Protein 9FEI (pdb70)

Structure (mmCIF, N/CA/C/O backbone):
data_9FEI
#
_entry.id   9FEI
#
_cell.length_a   27.843
_cell.length_b   50.031
_cell.length_c   72.277
_cell.angle_alpha   90.00
_cell.angle_beta   98.91
_cell.angle_gamma   90.00
#
_symmetry.space_group_name_H-M   'P 1 21 1'
#
loop_
_entity.id
_entity.type
_entity.pdbx_description
1 polymer 'Defoliating protein: protein D'
2 non-polymer '4-(2-HYDROXYETHYL)-1-PIPERAZINE ETHANESULFONIC ACID'
3 non-polymer 'MERCURY (II) ION'
4 water water
#
loop_
_atom_site.group_PDB
_atom_site.id
_atom_site.type_symbol
_atom_site.label_atom_id
_atom_site.label_alt_id
_atom_site.label_comp_id
_atom_site.label_asym_id
_atom_site.label_entity_id
_atom_site.label_seq_id
_atom_site.pdbx_PDB_ins_code
_atom_site.Cartn_x
_atom_site.Cartn_y
_atom_site.Cartn_z
_atom_site.occupancy
_atom_site.B_iso_or_equiv
_atom_site.auth_seq_id
_atom_site.auth_comp_id
_atom_site.auth_asym_id
_atom_site.auth_atom_id
_atom_site.pdbx_PDB_model_num
ATOM 1 N N . ALA A 1 39 ? 11.913 0.923 43.205 1.00 49.27 19 ALA A N 1
ATOM 2 C CA . ALA A 1 39 ? 12.216 0.216 41.935 1.00 52.07 19 ALA A CA 1
ATOM 3 C C . ALA A 1 39 ? 11.933 -1.275 42.099 1.00 46.45 19 ALA A C 1
ATOM 4 O O . ALA A 1 39 ? 12.559 -1.929 42.932 1.00 41.68 19 ALA A O 1
ATOM 6 N N . PRO A 1 40 ? 11.022 -1.895 41.313 1.00 39.91 20 PRO A N 1
ATOM 7 C CA . PRO A 1 40 ? 10.793 -3.330 41.473 1.00 35.27 20 PRO A CA 1
ATOM 8 C C . PRO A 1 40 ? 11.987 -4.119 40.935 1.00 33.05 20 PRO A C 1
ATOM 9 O O . PRO A 1 40 ? 12.730 -3.636 40.091 1.00 35.01 20 PRO A O 1
ATOM 13 N N . ASP A 1 41 ? 12.188 -5.336 41.465 1.00 35.18 21 ASP A N 1
ATOM 14 C CA . ASP A 1 41 ? 13.211 -6.249 40.988 1.00 35.61 21 ASP A CA 1
ATOM 15 C C . ASP A 1 41 ? 12.530 -7.093 39.919 1.00 32.36 21 ASP A C 1
ATOM 16 O O . ASP A 1 41 ? 11.600 -7.844 40.228 1.00 33.39 21 ASP A O 1
ATOM 21 N N . LEU A 1 42 ? 12.944 -6.880 38.665 1.00 29.55 22 LEU A N 1
ATOM 22 C CA . LEU A 1 42 ? 12.376 -7.568 37.522 1.00 28.42 22 LEU A CA 1
ATOM 23 C C . LEU A 1 42 ? 13.381 -8.548 36.923 1.00 25.35 22 LEU A C 1
ATOM 24 O O . LEU A 1 42 ? 13.220 -8.985 35.782 1.00 27.68 22 LEU A O 1
ATOM 29 N N . THR A 1 43 ? 14.392 -8.977 37.705 1.00 29.31 23 THR A N 1
ATOM 30 C CA . THR A 1 43 ? 15.467 -9.793 37.157 1.00 30.69 23 THR A CA 1
ATOM 31 C C . THR A 1 43 ? 15.301 -11.288 37.412 1.00 31.56 23 THR A C 1
ATOM 32 O O . THR A 1 43 ? 16.167 -12.071 37.013 1.00 37.33 23 THR A O 1
ATOM 36 N N . GLN A 1 44 ? 14.285 -11.703 38.157 1.00 27.32 24 GLN A N 1
ATOM 37 C CA . GLN A 1 44 ? 14.209 -13.149 38.435 1.00 27.56 24 GLN A CA 1
ATOM 38 C C . GLN A 1 44 ? 12.809 -13.695 38.066 1.00 24.84 24 GLN A C 1
ATOM 39 O O . GLN A 1 44 ? 12.265 -14.479 38.815 1.00 26.00 24 GLN A O 1
ATOM 45 N N . LEU A 1 45 ? 12.212 -13.288 36.941 1.00 23.12 25 LEU A N 1
ATOM 46 C CA . LEU A 1 45 ? 10.817 -13.582 36.619 1.00 20.60 25 LEU A CA 1
ATOM 47 C C . LEU A 1 45 ? 10.656 -14.867 35.836 1.00 22.26 25 LEU A C 1
ATOM 48 O O . LEU A 1 45 ? 11.562 -15.344 35.142 1.00 24.80 25 LEU A O 1
ATOM 53 N N . VAL A 1 46 ? 9.452 -15.428 35.954 1.00 18.61 26 VAL A N 1
ATOM 54 C CA . VAL A 1 46 ? 9.074 -16.591 35.160 1.00 18.24 26 VAL A CA 1
ATOM 55 C C . VAL A 1 46 ? 7.855 -16.303 34.283 1.00 18.13 26 VAL A C 1
ATOM 56 O O . VAL A 1 46 ? 7.025 -15.463 34.627 1.00 17.55 26 VAL A O 1
ATOM 60 N N . ILE A 1 47 ? 7.682 -17.067 33.209 1.00 18.38 27 ILE A N 1
ATOM 61 C CA . ILE A 1 47 ? 6.497 -16.955 32.378 1.00 17.64 27 ILE A CA 1
ATOM 62 C C . ILE A 1 47 ? 5.250 -17.158 33.212 1.00 18.28 27 ILE A C 1
ATOM 63 O O . ILE A 1 47 ? 5.159 -18.124 33.976 1.00 19.95 27 ILE A O 1
ATOM 68 N N . GLY A 1 48 ? 4.252 -16.288 33.062 1.00 17.22 28 GLY A N 1
ATOM 69 C CA . GLY A 1 48 ? 2.956 -16.461 33.699 1.00 18.08 28 GLY A CA 1
ATOM 70 C C . GLY A 1 48 ? 2.824 -15.745 35.028 1.00 16.47 28 GLY A C 1
ATOM 71 O O . GLY A 1 48 ? 1.725 -15.668 35.542 1.00 18.82 28 GLY A O 1
ATOM 72 N N . GLN A 1 49 ? 3.933 -15.248 35.584 1.00 16.57 29 GLN A N 1
ATOM 73 C CA . GLN A 1 49 ? 3.940 -14.590 36.894 1.00 17.74 29 GLN A CA 1
ATOM 74 C C . GLN A 1 49 ? 3.224 -13.247 36.778 1.00 17.29 29 GLN A C 1
ATOM 75 O O . GLN A 1 49 ? 3.268 -12.588 35.712 1.00 17.93 29 GLN A O 1
ATOM 81 N N . THR A 1 50 ? 2.584 -12.831 37.846 1.00 18.65 30 THR A N 1
ATOM 82 C CA . THR A 1 50 ? 2.117 -11.470 38.021 1.00 18.07 30 THR A CA 1
ATOM 83 C C . THR A 1 50 ? 3.173 -10.682 38.772 1.00 19.13 30 THR A C 1
ATOM 84 O O . THR A 1 50 ? 3.815 -11.201 39.709 1.00 21.64 30 THR A O 1
ATOM 88 N N . ILE A 1 51 ? 3.436 -9.466 38.314 1.00 19.39 31 ILE A N 1
ATOM 89 C CA . ILE A 1 51 ? 4.384 -8.589 38.965 1.00 20.40 31 ILE A CA 1
ATOM 90 C C . ILE A 1 51 ? 3.782 -7.187 38.871 1.00 19.95 31 ILE A C 1
ATOM 91 O O . ILE A 1 51 ? 3.490 -6.673 37.809 1.00 18.81 31 ILE A O 1
ATOM 96 N N . GLY A 1 52 ? 3.524 -6.572 40.041 1.00 22.06 32 GLY A N 1
ATOM 97 C CA . GLY A 1 52 ? 2.733 -5.352 40.088 1.00 22.52 32 GLY A CA 1
ATOM 98 C C . GLY A 1 52 ? 1.465 -5.465 39.243 1.00 19.88 32 GLY A C 1
ATOM 99 O O . GLY A 1 52 ? 0.704 -6.420 39.405 1.00 21.81 32 GLY A O 1
ATOM 100 N N . PRO A 1 53 ? 1.231 -4.505 38.330 1.00 17.53 33 PRO A N 1
ATOM 101 C CA . PRO A 1 53 ? 0.052 -4.485 37.478 1.00 18.93 33 PRO A CA 1
ATOM 102 C C . PRO A 1 53 ? 0.150 -5.307 36.203 1.00 17.55 33 PRO A C 1
ATOM 103 O O . PRO A 1 53 ? -0.673 -5.207 35.338 1.00 18.72 33 PRO A O 1
ATOM 107 N N . LEU A 1 54 ? 1.196 -6.114 36.078 1.00 15.57 34 LEU A N 1
ATOM 108 C CA . LEU A 1 54 ? 1.587 -6.786 34.852 1.00 15.53 34 LEU A CA 1
ATOM 109 C C . LEU A 1 54 ? 1.590 -8.306 35.006 1.00 16.56 34 LEU A C 1
ATOM 110 O O . LEU A 1 54 ? 1.697 -8.821 36.120 1.00 17.73 34 LEU A O 1
ATOM 115 N N . ILE A 1 55 ? 1.521 -8.978 33.875 1.00 15.19 35 ILE A N 1
ATOM 116 C CA A ILE A 1 55 ? 1.890 -10.384 33.790 0.50 15.11 35 ILE A CA 1
ATOM 117 C CA B ILE A 1 55 ? 1.771 -10.400 33.660 0.50 17.75 35 ILE A CA 1
ATOM 118 C C . ILE A 1 55 ? 3.006 -10.538 32.782 1.00 15.80 35 ILE A C 1
ATOM 119 O O . ILE A 1 55 ? 3.185 -9.746 31.858 1.00 16.88 35 ILE A O 1
ATOM 128 N N . VAL A 1 56 ? 3.836 -11.562 33.028 1.00 15.72 36 VAL A N 1
ATOM 129 C CA . VAL A 1 56 ? 4.965 -11.906 32.219 1.00 16.67 36 VAL A CA 1
ATOM 130 C C . VAL A 1 56 ? 4.531 -12.900 31.154 1.00 18.35 36 VAL A C 1
ATOM 131 O O . VAL A 1 56 ? 4.131 -14.029 31.464 1.00 17.74 36 VAL A O 1
ATOM 135 N N . ASP A 1 57 ? 4.562 -12.468 29.901 1.00 17.20 37 ASP A N 1
ATOM 136 C CA . ASP A 1 57 ? 4.143 -13.309 28.801 1.00 18.62 37 ASP A CA 1
ATOM 137 C C . ASP A 1 57 ? 5.316 -14.123 28.264 1.00 17.98 37 ASP A C 1
ATOM 138 O O . ASP A 1 57 ? 5.155 -15.251 27.797 1.00 22.56 37 ASP A O 1
ATOM 143 N N . ALA A 1 58 ? 6.515 -13.563 28.245 1.00 18.36 38 ALA A N 1
ATOM 144 C CA . ALA A 1 58 ? 7.708 -14.247 27.745 1.00 18.85 38 ALA A CA 1
ATOM 145 C C . ALA A 1 58 ? 8.964 -13.644 28.323 1.00 18.76 38 ALA A C 1
ATOM 146 O O . ALA A 1 58 ? 9.001 -12.470 28.732 1.00 18.59 38 ALA A O 1
ATOM 148 N N . ILE A 1 59 ? 10.022 -14.478 28.413 1.00 19.35 39 ILE A N 1
ATOM 149 C CA . ILE A 1 59 ? 11.247 -14.061 29.027 1.00 20.57 39 ILE A CA 1
ATOM 150 C C . ILE A 1 59 ? 12.493 -14.229 28.149 1.00 20.72 39 ILE A C 1
ATOM 151 O O . ILE A 1 59 ? 13.530 -13.820 28.677 1.00 25.39 39 ILE A O 1
ATOM 156 N N . ASP A 1 60 ? 12.374 -14.807 26.969 1.00 22.87 40 ASP A N 1
ATOM 157 C CA . ASP A 1 60 ? 13.514 -14.987 26.071 1.00 29.74 40 ASP A CA 1
ATOM 158 C C . ASP A 1 60 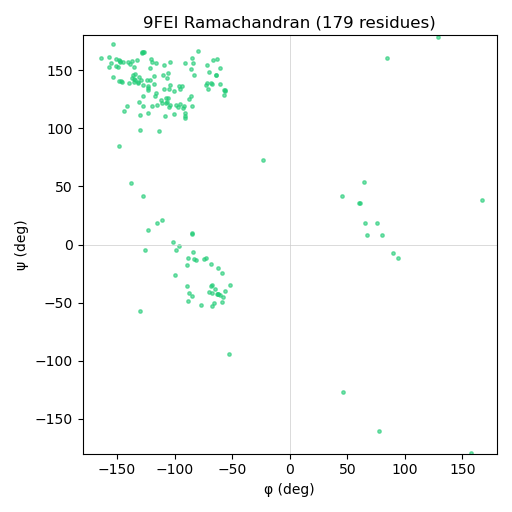? 13.332 -14.127 24.823 1.00 26.44 40 ASP A C 1
ATOM 159 O O . ASP A 1 60 ? 12.619 -14.488 23.900 1.00 27.17 40 ASP A O 1
ATOM 164 N N . GLU A 1 61 ? 13.972 -12.960 24.846 1.00 26.34 41 GLU A N 1
ATOM 165 C CA . GLU A 1 61 ? 13.858 -12.018 23.739 1.00 26.42 41 GLU A CA 1
ATOM 166 C C . GLU A 1 61 ? 14.540 -12.587 22.494 1.00 31.75 41 GLU A C 1
ATOM 167 O O . GLU A 1 61 ? 15.615 -13.164 22.638 1.00 32.42 41 GLU A O 1
ATOM 173 N N . PRO A 1 62 ? 13.961 -12.454 21.282 1.00 30.68 42 PRO A N 1
ATOM 174 C CA . PRO A 1 62 ? 14.591 -13.016 20.077 1.00 38.42 42 PRO A CA 1
ATOM 175 C C . PRO A 1 62 ? 16.057 -12.613 19.856 1.00 37.71 42 PRO A C 1
ATOM 176 O O . PRO A 1 62 ? 16.461 -11.560 20.336 1.00 41.40 42 PRO A O 1
ATOM 180 N N . ALA A 1 71 ? 25.673 1.263 9.983 1.00 46.14 51 ALA A N 1
ATOM 181 C CA . ALA A 1 71 ? 26.500 2.475 9.760 1.00 44.47 51 ALA A CA 1
ATOM 182 C C . ALA A 1 71 ? 27.004 2.613 8.318 1.00 39.45 51 ALA A C 1
ATOM 183 O O . ALA A 1 71 ? 28.088 3.134 8.099 1.00 36.27 51 ALA A O 1
ATOM 185 N N . SER A 1 72 ? 26.188 2.261 7.320 1.00 46.27 52 SER A N 1
ATOM 186 C CA . SER A 1 72 ? 26.592 2.415 5.924 1.00 40.61 52 SER A CA 1
ATOM 187 C C . SER A 1 72 ? 26.623 3.894 5.513 1.00 41.36 52 SER A C 1
ATOM 188 O O . SER A 1 72 ? 25.703 4.654 5.817 1.00 39.79 52 SER A O 1
ATOM 191 N N . ASP A 1 73 ? 27.645 4.279 4.745 1.00 35.43 53 ASP A N 1
ATOM 192 C CA . ASP A 1 73 ? 27.764 5.627 4.180 1.00 35.30 53 ASP A CA 1
ATOM 193 C C . ASP A 1 73 ? 26.569 6.013 3.283 1.00 41.00 53 ASP A C 1
ATOM 194 O O . ASP A 1 73 ? 26.321 7.199 3.071 1.00 38.45 53 ASP A O 1
ATOM 199 N N . GLU A 1 74 ? 25.872 5.019 2.722 1.00 40.62 54 GLU A N 1
ATOM 200 C CA . GLU A 1 74 ? 24.826 5.240 1.727 1.00 45.83 54 GLU A CA 1
ATOM 201 C C . GLU A 1 74 ? 23.652 6.013 2.335 1.00 42.61 54 GLU A C 1
ATOM 202 O O . GLU A 1 74 ? 23.049 6.857 1.666 1.00 44.66 54 GLU A O 1
ATOM 208 N N . LEU A 1 75 ? 23.334 5.702 3.591 1.00 39.71 55 LEU A N 1
ATOM 209 C CA . LEU A 1 75 ? 22.197 6.285 4.300 1.00 43.66 55 LEU A CA 1
ATOM 210 C C . LEU A 1 75 ? 22.429 7.775 4.590 1.00 43.81 55 LEU A C 1
ATOM 211 O O . LEU A 1 75 ? 21.486 8.502 4.894 1.00 45.26 55 LEU A O 1
ATOM 216 N N . SER A 1 76 ? 23.683 8.238 4.494 1.00 37.27 56 SER A N 1
ATOM 217 C CA . SER A 1 76 ? 24.014 9.624 4.794 1.00 44.06 56 SER A CA 1
ATOM 218 C C . SER A 1 76 ? 24.503 10.352 3.549 1.00 42.64 56 SER A C 1
ATOM 219 O O . SER A 1 76 ? 25.153 11.384 3.647 1.00 49.39 56 SER A O 1
ATOM 222 N N . ASP A 1 77 ? 24.213 9.803 2.372 1.00 40.02 57 ASP A N 1
ATOM 223 C CA . ASP A 1 77 ? 24.640 10.413 1.121 1.00 37.90 57 ASP A CA 1
ATOM 224 C C . ASP A 1 77 ? 23.388 10.982 0.445 1.00 40.08 57 ASP A C 1
ATOM 225 O O . ASP A 1 77 ? 22.527 10.208 0.037 1.00 35.65 57 ASP A O 1
ATOM 230 N N . GLU A 1 78 ? 23.265 12.320 0.366 1.00 40.07 58 GLU A N 1
ATOM 231 C CA . GLU A 1 78 ? 22.054 12.933 -0.181 1.00 39.32 58 GLU A CA 1
ATOM 232 C C . GLU A 1 78 ? 21.856 12.535 -1.647 1.00 36.50 58 GLU A C 1
ATOM 233 O O . GLU A 1 78 ? 20.726 12.606 -2.125 1.00 31.87 58 GLU A O 1
ATOM 239 N N . LYS A 1 79 ? 22.922 12.092 -2.344 1.00 34.61 59 LYS A N 1
ATOM 240 C CA . LYS A 1 79 ? 22.818 11.614 -3.719 1.00 36.90 59 LYS A CA 1
ATOM 241 C C . LYS A 1 79 ? 22.081 10.273 -3.760 1.00 35.39 59 LYS A C 1
ATOM 242 O O . LYS A 1 79 ? 21.263 10.002 -4.643 1.00 33.06 59 LYS A O 1
ATOM 248 N N . VAL A 1 80 ? 22.386 9.399 -2.797 1.00 34.22 60 VAL A N 1
ATOM 249 C CA . VAL A 1 80 ? 21.687 8.138 -2.716 1.00 32.18 60 VAL A CA 1
ATOM 250 C C . VAL A 1 80 ? 20.227 8.374 -2.328 1.00 28.75 60 VAL A C 1
ATOM 251 O O . VAL A 1 80 ? 19.320 7.751 -2.906 1.00 29.98 60 VAL A O 1
ATOM 255 N N . ILE A 1 81 ? 19.989 9.288 -1.380 1.00 27.27 61 ILE A N 1
ATOM 256 C CA . ILE A 1 81 ? 18.645 9.585 -0.923 1.00 25.43 61 ILE A CA 1
ATOM 257 C C . ILE A 1 81 ? 17.850 10.157 -2.105 1.00 27.16 61 ILE A C 1
ATOM 258 O O . ILE A 1 81 ? 16.730 9.788 -2.347 1.00 26.22 61 ILE A O 1
ATOM 263 N N . LEU A 1 82 ? 18.477 11.033 -2.879 1.00 25.58 62 LEU A N 1
ATOM 264 C CA . LEU A 1 82 ? 17.852 11.573 -4.079 1.00 27.30 62 LEU A CA 1
ATOM 265 C C . LEU A 1 82 ? 17.452 10.478 -5.058 1.00 25.72 62 LEU A C 1
ATOM 266 O O . LEU A 1 82 ? 16.360 10.542 -5.635 1.00 27.29 62 LEU A O 1
ATOM 271 N N . ASN A 1 83 ? 18.347 9.520 -5.278 1.00 25.08 63 ASN A N 1
ATOM 272 C CA . ASN A 1 83 ? 18.182 8.586 -6.376 1.00 27.71 63 ASN A CA 1
ATOM 273 C C . ASN A 1 83 ? 17.360 7.349 -6.002 1.00 27.21 63 ASN A C 1
ATOM 274 O O . ASN A 1 83 ? 17.017 6.561 -6.884 1.00 28.43 63 ASN A O 1
ATOM 279 N N . GLN A 1 84 ? 17.075 7.108 -4.713 1.00 23.11 64 GLN A N 1
ATOM 280 C CA . GLN A 1 84 ? 16.411 5.883 -4.300 1.00 24.56 64 GLN A CA 1
ATOM 281 C C . GLN A 1 84 ? 15.097 6.183 -3.584 1.00 23.24 64 GLN A C 1
ATOM 282 O O . GLN A 1 84 ? 14.951 7.228 -2.939 1.00 23.75 64 GLN A O 1
ATOM 288 N N . PRO A 1 85 ? 14.119 5.259 -3.659 1.00 22.03 65 PRO A N 1
ATOM 289 C CA . PRO A 1 85 ? 12.911 5.370 -2.825 1.00 22.79 65 PRO A CA 1
ATOM 290 C C . PRO A 1 85 ? 13.305 5.422 -1.350 1.00 21.25 65 PRO A C 1
ATOM 291 O O . PRO A 1 85 ? 14.117 4.607 -0.888 1.00 21.84 65 PRO A O 1
ATOM 295 N N . SER A 1 86 ? 12.783 6.421 -0.664 1.00 20.57 66 SER A N 1
ATOM 296 C CA . SER A 1 86 ? 13.078 6.613 0.740 1.00 21.86 66 SER A CA 1
ATOM 297 C C . SER A 1 86 ? 11.882 7.212 1.445 1.00 22.28 66 SER A C 1
ATOM 298 O O . SER A 1 86 ? 10.998 7.811 0.838 1.00 22.73 66 SER A O 1
ATOM 301 N N . THR A 1 87 ? 11.878 6.993 2.757 1.00 21.39 67 THR A N 1
ATOM 302 C CA . THR A 1 87 ? 10.850 7.554 3.628 1.00 22.51 67 THR A CA 1
ATOM 303 C C . THR A 1 87 ? 11.479 7.876 4.982 1.00 22.65 67 THR A C 1
ATOM 304 O O . THR A 1 87 ? 12.304 7.122 5.498 1.00 24.47 67 THR A O 1
ATOM 308 N N . ARG A 1 88 ? 11.061 9.011 5.556 1.00 23.31 68 ARG A N 1
ATOM 309 C CA . ARG A 1 88 ? 11.463 9.453 6.876 1.00 24.85 68 ARG A CA 1
ATOM 310 C C . ARG A 1 88 ? 10.223 9.345 7.761 1.00 21.56 68 ARG A C 1
ATOM 311 O O . ARG A 1 88 ? 9.170 9.803 7.370 1.00 22.80 68 ARG A O 1
ATOM 319 N N . ARG A 1 89 ? 10.303 8.574 8.848 1.00 20.18 69 ARG A N 1
ATOM 320 C CA . ARG A 1 89 ? 9.133 8.291 9.659 1.00 20.35 69 ARG A CA 1
ATOM 321 C C . ARG A 1 89 ? 9.469 8.493 11.132 1.00 19.06 69 ARG A C 1
ATOM 322 O O . ARG A 1 89 ? 10.604 8.485 11.527 1.00 19.16 69 ARG A O 1
ATOM 330 N N . ILE A 1 90 ? 8.444 8.701 11.948 1.00 17.92 70 ILE A N 1
ATOM 331 C CA . ILE A 1 90 ? 8.577 8.660 13.401 1.00 17.66 70 ILE A CA 1
ATOM 332 C C . ILE A 1 90 ? 7.824 7.447 13.905 1.00 17.07 70 ILE A C 1
ATOM 333 O O . ILE A 1 90 ? 6.613 7.321 13.705 1.00 17.78 70 ILE A O 1
ATOM 338 N N . PHE A 1 91 ? 8.520 6.576 14.642 1.00 15.21 71 PHE A N 1
ATOM 339 C CA . PHE A 1 91 ? 7.840 5.549 15.428 1.00 14.65 71 PHE A CA 1
ATOM 340 C C . PHE A 1 91 ? 7.591 6.125 16.810 1.00 15.26 71 PHE A C 1
ATOM 341 O O . PHE A 1 91 ? 8.515 6.432 17.539 1.00 15.97 71 PHE A O 1
ATOM 349 N N . ASN A 1 92 ? 6.320 6.432 17.127 1.00 16.34 72 ASN A N 1
ATOM 350 C CA A ASN A 1 92 ? 5.873 7.072 18.338 0.50 16.73 72 ASN A CA 1
ATOM 351 C CA B ASN A 1 92 ? 5.845 7.087 18.330 0.50 17.67 72 ASN A CA 1
ATOM 352 C C . ASN A 1 92 ? 5.203 6.019 19.194 1.00 17.29 72 ASN A C 1
ATOM 353 O O . ASN A 1 92 ? 4.215 5.418 18.762 1.00 20.95 72 ASN A O 1
ATOM 362 N N . LEU A 1 93 ? 5.767 5.751 20.370 1.00 15.21 73 LEU A N 1
ATOM 363 C CA . LEU A 1 93 ? 5.243 4.732 21.245 1.00 14.46 73 LEU A CA 1
ATOM 364 C C . LEU A 1 93 ? 4.773 5.403 22.515 1.00 15.50 73 LEU A C 1
ATOM 365 O O . LEU A 1 93 ? 5.541 6.126 23.185 1.00 16.08 73 LEU A O 1
ATOM 370 N N . VAL A 1 94 ? 3.545 5.105 22.944 1.00 14.64 74 VAL A N 1
ATO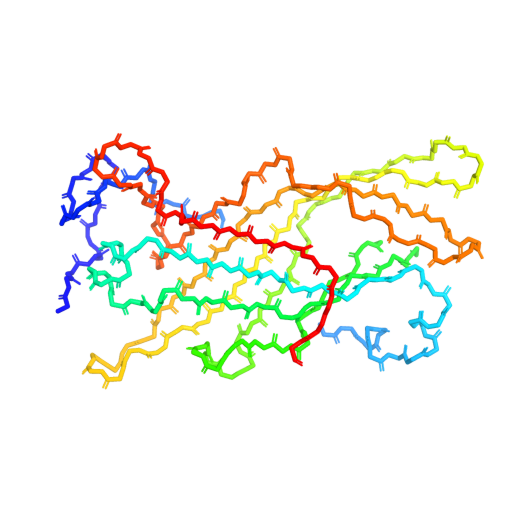M 371 C CA . VAL A 1 94 ? 2.988 5.585 24.178 1.00 14.57 74 VAL A CA 1
ATOM 372 C C . VAL A 1 94 ? 2.572 4.376 25.011 1.00 15.29 74 VAL A C 1
ATOM 373 O O . VAL A 1 94 ? 1.666 3.625 24.603 1.00 15.84 74 VAL A O 1
ATOM 377 N N . LEU A 1 95 ? 3.252 4.172 26.127 1.00 15.22 75 LEU A N 1
ATOM 378 C CA . LEU A 1 95 ? 2.913 3.078 27.030 1.00 14.44 75 LEU A CA 1
ATOM 379 C C . LEU A 1 95 ? 1.784 3.490 27.976 1.00 14.71 75 LEU A C 1
ATOM 380 O O . LEU A 1 95 ? 1.636 4.671 28.342 1.00 17.12 75 LEU A O 1
ATOM 385 N N . LYS A 1 96 ? 1.053 2.499 28.484 1.00 15.32 76 LYS A N 1
ATOM 386 C CA . LYS A 1 96 ? 0.075 2.772 29.515 1.00 15.33 76 LYS A CA 1
ATOM 387 C C . LYS A 1 96 ? 0.746 3.279 30.771 1.00 15.79 76 LYS A C 1
ATOM 388 O O . LYS A 1 96 ? 1.806 2.823 31.170 1.00 15.61 76 LYS A O 1
ATOM 394 N N . ASP A 1 97 ? 0.075 4.182 31.487 1.00 15.69 77 ASP A N 1
ATOM 395 C CA . ASP A 1 97 ? 0.630 4.730 32.723 1.00 17.75 77 ASP A CA 1
ATOM 396 C C . ASP A 1 97 ? 0.992 3.674 33.743 1.00 16.58 77 ASP A C 1
ATOM 397 O O . ASP A 1 97 ? 2.046 3.760 34.438 1.00 16.72 77 ASP A O 1
ATOM 402 N N . ALA A 1 98 ? 0.151 2.629 33.899 1.00 17.57 78 ALA A N 1
ATOM 403 C CA . ALA A 1 98 ? 0.393 1.696 34.985 1.00 17.80 78 ALA A CA 1
ATOM 404 C C . ALA A 1 98 ? 1.694 0.920 34.712 1.00 16.33 78 ALA A C 1
ATOM 405 O O . ALA A 1 98 ? 2.456 0.634 35.633 1.00 18.16 78 ALA A O 1
ATOM 407 N N . PHE A 1 99 ? 1.978 0.623 33.445 1.00 15.97 79 PHE A N 1
ATOM 408 C CA . PHE A 1 99 ? 3.228 -0.028 33.078 1.00 14.62 79 PHE A CA 1
ATOM 409 C C . PHE A 1 99 ? 4.395 0.922 33.330 1.00 14.29 79 PHE A C 1
ATOM 410 O O . PHE A 1 99 ? 5.397 0.576 33.952 1.00 15.50 79 PHE A O 1
ATOM 418 N N . ALA A 1 100 ? 4.303 2.121 32.775 1.00 15.07 80 ALA A N 1
ATOM 419 C CA . ALA A 1 100 ? 5.393 3.080 32.780 1.00 15.84 80 ALA A CA 1
ATOM 420 C C . ALA A 1 100 ? 5.788 3.401 34.198 1.00 15.62 80 ALA A C 1
ATOM 421 O O . ALA A 1 100 ? 6.967 3.409 34.567 1.00 15.72 80 ALA A O 1
ATOM 423 N N . LYS A 1 101 ? 4.817 3.733 35.058 1.00 16.17 81 LYS A N 1
ATOM 424 C CA . LYS A 1 101 ? 5.105 4.067 36.437 1.00 16.74 81 LYS A CA 1
ATOM 425 C C . LYS A 1 101 ? 5.734 2.904 37.176 1.00 15.35 81 LYS A C 1
ATOM 426 O O . LYS A 1 101 ? 6.590 3.063 38.034 1.00 18.03 81 LYS A O 1
ATOM 432 N N . PHE A 1 102 ? 5.244 1.674 36.985 1.00 15.63 82 PHE A N 1
ATOM 433 C CA . PHE A 1 102 ? 5.716 0.508 37.706 1.00 16.78 82 PHE A CA 1
ATOM 434 C C . PHE A 1 102 ? 7.153 0.165 37.383 1.00 16.03 82 PHE A C 1
ATOM 435 O O . PHE A 1 102 ? 7.975 0.020 38.297 1.00 19.86 82 PHE A O 1
ATOM 443 N N . VAL A 1 103 ? 7.494 0.082 36.098 1.00 15.77 83 VAL A N 1
ATOM 444 C CA . VAL A 1 103 ? 8.847 -0.272 35.714 1.00 16.09 83 VAL A CA 1
ATOM 445 C C . VAL A 1 103 ? 9.747 0.953 35.710 1.00 17.24 83 VAL A C 1
ATOM 446 O O . VAL A 1 103 ? 10.951 0.778 35.656 1.00 19.49 83 VAL A O 1
ATOM 450 N N . GLN A 1 104 ? 9.197 2.141 35.904 1.00 16.42 84 GLN A N 1
ATOM 451 C CA . GLN A 1 104 ? 9.985 3.380 35.953 1.00 16.08 84 GLN A CA 1
ATOM 452 C C . GLN A 1 104 ? 10.635 3.615 34.597 1.00 15.69 84 GLN A C 1
ATOM 453 O O . GLN A 1 104 ? 11.833 3.899 34.507 1.00 17.09 84 GLN A O 1
ATOM 459 N N . CYS A 1 105 ? 9.835 3.622 33.540 1.00 16.27 85 CYS A N 1
ATOM 460 C CA A CYS A 1 105 ? 10.297 3.944 32.208 0.50 15.46 85 CYS A CA 1
ATOM 461 C CA B CYS A 1 105 ? 10.338 4.019 32.250 0.50 20.12 85 CYS A CA 1
ATOM 462 C C . CYS A 1 105 ? 9.303 4.977 31.683 1.00 16.95 85 CYS A C 1
ATOM 463 O O . CYS A 1 105 ? 8.111 4.742 31.791 1.00 17.23 85 CYS A O 1
ATOM 468 N N . PRO A 1 106 ? 9.718 6.066 31.051 1.00 16.87 86 PRO A N 1
ATOM 469 C CA . PRO A 1 106 ? 8.797 7.092 30.604 1.00 16.48 86 PRO A CA 1
ATOM 470 C C . PRO A 1 106 ? 7.784 6.566 29.608 1.00 17.89 86 PRO A C 1
ATOM 471 O O . PRO A 1 106 ? 7.979 5.625 28.864 1.00 17.44 86 PRO A O 1
ATOM 475 N N . LYS A 1 107 ? 6.648 7.255 29.658 1.00 17.49 87 LYS A N 1
ATOM 476 C CA . LYS A 1 107 ? 5.498 6.826 28.886 1.00 17.94 87 LYS A CA 1
ATOM 477 C C . LYS A 1 107 ? 5.698 6.992 27.390 1.00 18.61 87 LYS A C 1
ATOM 478 O O . LYS A 1 107 ? 5.086 6.241 26.652 1.00 19.19 87 LYS A O 1
ATOM 484 N N . ASN A 1 108 ? 6.389 8.018 26.937 1.00 17.04 88 ASN A N 1
ATOM 485 C CA . ASN A 1 108 ? 6.422 8.312 25.525 1.00 18.78 88 ASN A CA 1
ATOM 486 C C . ASN A 1 108 ? 7.847 8.238 25.032 1.00 18.60 88 ASN A C 1
ATOM 487 O O . ASN A 1 108 ? 8.725 8.997 25.450 1.00 21.22 88 ASN A O 1
ATOM 492 N N . ILE A 1 109 ? 8.081 7.331 24.082 1.00 16.72 89 ILE A N 1
ATOM 493 C CA . ILE A 1 109 ? 9.388 7.072 23.468 1.00 17.58 89 ILE A CA 1
ATOM 494 C C . ILE A 1 109 ? 9.221 7.257 21.972 1.00 17.50 89 ILE A C 1
ATOM 495 O O . ILE A 1 109 ? 8.262 6.729 21.432 1.00 16.76 89 ILE A O 1
ATOM 500 N N . LYS A 1 110 ? 10.117 7.943 21.293 1.00 16.25 90 LYS A N 1
ATOM 501 C CA . LYS A 1 110 ? 10.015 8.143 19.837 1.00 17.13 90 LYS A CA 1
ATOM 502 C C . LYS A 1 110 ? 11.366 7.918 19.162 1.00 17.06 90 LYS A C 1
ATOM 503 O O . LYS A 1 110 ? 12.415 8.258 19.701 1.00 18.22 90 LYS A O 1
ATOM 509 N N . TRP A 1 111 ? 11.310 7.278 18.017 1.00 15.85 91 TRP A N 1
ATOM 510 C CA . TRP A 1 111 ? 12.440 7.131 17.113 1.00 15.53 91 TRP A CA 1
ATOM 511 C C . TRP A 1 111 ? 12.146 7.825 15.794 1.00 17.27 91 TRP A C 1
ATOM 512 O O . TRP A 1 111 ? 11.145 7.497 15.141 1.00 18.72 91 TRP A O 1
ATOM 523 N N . GLY A 1 112 ? 13.059 8.687 15.353 1.00 16.49 92 GLY A N 1
ATOM 524 C CA . GLY A 1 112 ? 12.977 9.308 14.035 1.00 17.94 92 GLY A CA 1
ATOM 525 C C . GLY A 1 112 ? 13.869 8.484 13.126 1.00 17.89 92 GLY A C 1
ATOM 526 O O . GLY A 1 112 ? 15.074 8.350 13.426 1.00 19.31 92 GLY A O 1
ATOM 527 N N . VAL A 1 113 ? 13.321 7.872 12.090 1.00 17.52 93 VAL A N 1
ATOM 528 C CA . VAL A 1 113 ? 14.029 6.894 11.276 1.00 17.52 93 VAL A CA 1
ATOM 529 C C . VAL A 1 113 ? 13.959 7.256 9.803 1.00 19.16 93 VAL A C 1
ATOM 530 O O . VAL A 1 113 ? 13.155 8.049 9.386 1.00 19.58 93 VAL A O 1
ATOM 534 N N . MET A 1 114 ? 14.825 6.586 9.052 1.00 20.72 94 MET A N 1
ATOM 535 C CA . MET A 1 114 ? 14.689 6.566 7.599 1.00 21.50 94 MET A CA 1
ATOM 536 C C . MET A 1 114 ? 14.773 5.128 7.092 1.00 21.76 94 MET A C 1
ATOM 537 O O . MET A 1 114 ? 15.468 4.279 7.672 1.00 21.83 94 MET A O 1
ATOM 542 N N . MET A 1 115 ? 13.993 4.835 6.053 1.00 20.78 95 MET A N 1
ATOM 543 C CA . MET A 1 115 ? 14.106 3.593 5.313 1.00 21.21 95 MET A CA 1
ATOM 544 C C . MET A 1 115 ? 14.386 3.930 3.858 1.00 21.62 95 MET A C 1
ATOM 545 O O . MET A 1 115 ? 13.835 4.926 3.363 1.00 22.29 95 MET A O 1
ATOM 550 N N . LEU A 1 116 ? 15.240 3.137 3.235 1.00 21.87 96 LEU A N 1
ATOM 551 C CA . LEU A 1 116 ? 15.673 3.413 1.872 1.00 22.07 96 LEU A CA 1
ATOM 552 C C . LEU A 1 116 ? 15.733 2.084 1.127 1.00 24.12 96 LEU A C 1
ATOM 553 O O . LEU A 1 116 ? 16.190 1.089 1.676 1.00 25.84 96 LEU A O 1
ATOM 558 N N . TRP A 1 117 ? 15.289 2.068 -0.119 1.00 22.24 97 TRP A N 1
ATOM 559 C CA . TRP A 1 117 ? 15.289 0.863 -0.935 1.00 21.45 97 TRP A CA 1
ATOM 560 C C . TRP A 1 117 ? 16.422 0.987 -1.941 1.00 24.66 97 TRP A C 1
ATOM 561 O O . TRP A 1 117 ? 16.371 1.878 -2.784 1.00 24.04 97 TRP A O 1
ATOM 572 N N . ASN A 1 118 ? 17.397 0.079 -1.877 1.00 25.95 98 ASN A N 1
ATOM 573 C CA . ASN A 1 118 ? 18.598 0.221 -2.690 1.00 31.70 98 ASN A CA 1
ATOM 574 C C . ASN A 1 118 ? 19.108 -1.164 -3.041 1.00 41.11 98 ASN A C 1
ATOM 575 O O . ASN A 1 118 ? 20.052 -1.617 -2.410 1.00 47.26 98 ASN A O 1
ATOM 580 N N . PRO A 1 119 ? 18.554 -1.751 -4.123 1.00 47.37 99 PRO A N 1
ATOM 581 C CA . PRO A 1 119 ? 19.167 -2.861 -4.868 1.00 57.08 99 PRO A CA 1
ATOM 582 C C . PRO A 1 119 ? 20.692 -3.010 -4.753 1.00 41.62 99 PRO A C 1
ATOM 583 O O . PRO A 1 119 ? 21.072 -4.083 -4.267 1.00 50.48 99 PRO A O 1
ATOM 587 N N . ALA A 1 128 ? 18.892 -4.853 0.608 1.00 31.94 108 ALA A N 1
ATOM 588 C CA . ALA A 1 128 ? 17.865 -4.153 -0.238 1.00 31.79 108 ALA A CA 1
ATOM 589 C C . ALA A 1 128 ? 17.131 -3.024 0.524 1.00 26.66 108 ALA A C 1
ATOM 590 O O . ALA A 1 128 ? 17.096 -1.854 0.123 1.00 26.35 108 ALA A O 1
ATOM 592 N N . LEU A 1 129 ? 16.517 -3.377 1.639 1.00 26.50 109 LEU A N 1
ATOM 593 C CA . LEU A 1 129 ? 15.917 -2.386 2.527 1.00 25.15 109 LEU A CA 1
ATOM 594 C C . LEU A 1 129 ? 16.917 -1.971 3.597 1.00 28.16 109 LEU A C 1
ATOM 595 O O . LEU A 1 129 ? 17.401 -2.827 4.353 1.00 29.61 109 LEU A O 1
ATOM 600 N N . HIS A 1 130 ? 17.284 -0.688 3.595 1.00 23.92 110 HIS A N 1
ATOM 601 C CA . HIS A 1 130 ? 18.241 -0.111 4.509 1.00 24.01 110 HIS A CA 1
ATOM 602 C C . HIS A 1 130 ? 17.478 0.752 5.517 1.00 24.51 110 HIS A C 1
ATOM 603 O O . HIS A 1 130 ? 16.452 1.324 5.179 1.00 24.19 110 HIS A O 1
ATOM 610 N N . THR A 1 131 ? 17.954 0.739 6.774 1.00 23.31 111 THR A N 1
ATOM 611 C CA . THR A 1 131 ? 17.226 1.341 7.879 1.00 22.71 111 THR A CA 1
ATOM 612 C C . THR A 1 131 ? 18.207 2.101 8.744 1.00 26.63 111 THR A C 1
ATOM 613 O O . THR A 1 131 ? 19.359 1.686 8.874 1.00 29.85 111 THR A O 1
ATOM 617 N N . LYS A 1 132 ? 17.760 3.251 9.279 1.00 23.97 112 LYS A N 1
ATOM 618 C CA . LYS A 1 132 ? 18.659 4.046 10.103 1.00 26.35 112 LYS A CA 1
ATOM 619 C C . LYS A 1 132 ? 17.865 4.878 11.103 1.00 24.29 112 LYS A C 1
ATOM 620 O O . LYS A 1 132 ? 16.797 5.305 10.766 1.00 22.13 112 LYS A O 1
ATOM 626 N N . VAL A 1 133 ? 18.397 5.062 12.330 1.00 23.87 113 VAL A N 1
ATOM 627 C CA . VAL A 1 133 ? 17.843 6.023 13.250 1.00 21.50 113 VAL A CA 1
ATOM 628 C C . VAL A 1 133 ? 18.502 7.357 12.975 1.00 22.42 113 VAL A C 1
ATOM 629 O O . VAL A 1 133 ? 19.718 7.455 13.057 1.00 25.08 113 VAL A O 1
ATOM 633 N N . LEU A 1 134 ? 17.690 8.369 12.728 1.00 18.78 114 LEU A N 1
ATOM 634 C CA . LEU A 1 134 ? 18.197 9.746 12.606 1.00 22.19 114 LEU A CA 1
ATOM 635 C C . LEU A 1 134 ? 18.261 10.455 13.957 1.00 24.51 114 LEU A C 1
ATOM 636 O O . LEU A 1 134 ? 19.184 11.243 14.195 1.00 27.08 114 LEU A O 1
ATOM 641 N N . GLU A 1 135 ? 17.236 10.280 14.808 1.00 22.29 115 GLU A N 1
ATOM 642 C CA . GLU A 1 135 ? 17.076 11.036 16.042 1.00 22.68 115 GLU A CA 1
ATOM 643 C C . GLU A 1 135 ? 16.224 10.187 16.979 1.00 20.58 115 GLU A C 1
ATOM 644 O O . GLU A 1 135 ? 15.411 9.380 16.496 1.00 20.74 115 GLU A O 1
ATOM 650 N N . THR A 1 136 ? 16.334 10.423 18.284 1.00 20.69 116 THR A N 1
ATOM 651 C CA . THR A 1 136 ? 15.398 9.838 19.224 1.00 21.23 116 THR A CA 1
ATOM 652 C C . THR A 1 136 ? 14.834 10.929 20.123 1.00 21.53 116 THR A C 1
ATOM 653 O O . THR A 1 136 ? 15.390 12.015 20.238 1.00 23.12 116 THR A O 1
ATOM 657 N N . SER A 1 137 ? 13.763 10.596 20.800 1.00 20.50 117 SER A N 1
ATOM 658 C CA . SER A 1 137 ? 13.218 11.477 21.813 1.00 19.51 117 SER A CA 1
ATOM 659 C C . SER A 1 137 ? 14.225 11.642 22.932 1.00 20.93 117 SER A C 1
ATOM 660 O O . SER A 1 137 ? 15.131 10.799 23.134 1.00 20.65 117 SER A O 1
ATOM 663 N N . ILE A 1 138 ? 14.043 12.733 23.690 1.00 23.89 118 ILE A N 1
ATOM 664 C CA . ILE A 1 138 ? 15.122 13.123 24.590 1.00 27.56 118 ILE A CA 1
ATOM 665 C C . ILE A 1 138 ? 15.176 12.187 25.799 1.00 25.89 118 ILE A C 1
ATOM 666 O O . ILE A 1 138 ? 16.236 12.200 26.441 1.00 27.11 118 ILE A O 1
ATOM 671 N N . ASN A 1 139 ? 14.154 11.371 26.006 1.00 21.90 119 ASN A N 1
ATOM 672 C CA A ASN A 1 139 ? 14.069 10.329 27.043 0.50 23.90 119 ASN A CA 1
ATOM 673 C CA B ASN A 1 139 ? 14.192 10.412 27.107 0.50 24.08 119 ASN A CA 1
ATOM 674 C C . ASN A 1 139 ? 15.057 9.192 26.807 1.00 25.17 119 ASN A C 1
ATOM 675 O O . ASN A 1 139 ? 15.456 8.556 27.774 1.00 30.08 119 ASN A O 1
ATOM 684 N N . LEU A 1 140 ? 15.394 8.881 25.544 1.00 20.16 120 LEU A N 1
ATOM 685 C CA . LEU A 1 140 ? 16.336 7.801 25.250 1.00 19.06 120 LEU A CA 1
ATOM 686 C C . LEU A 1 140 ? 17.756 8.340 25.374 1.00 19.93 120 LEU A C 1
ATOM 687 O O . LEU A 1 140 ? 18.034 9.521 25.098 1.00 22.29 120 LEU A O 1
ATOM 692 N N . VAL A 1 141 ? 18.657 7.484 25.833 1.00 18.60 121 VAL A N 1
ATOM 693 C CA . VAL A 1 141 ? 20.074 7.835 25.883 1.00 17.54 121 VAL A CA 1
ATOM 694 C C . VAL A 1 141 ? 20.528 8.232 24.492 1.00 17.77 121 VAL A C 1
ATOM 695 O O . VAL A 1 141 ? 20.307 7.543 23.493 1.00 18.11 121 VAL A O 1
ATOM 699 N N . LYS A 1 142 ? 21.234 9.371 24.396 1.00 20.84 122 LYS A N 1
ATOM 700 C CA . LYS A 1 142 ? 21.638 9.917 23.118 1.00 24.21 122 LYS A CA 1
ATOM 701 C C . LYS A 1 142 ? 22.470 8.899 22.317 1.00 18.31 122 LYS A C 1
ATOM 702 O O . LYS A 1 142 ? 23.371 8.247 22.896 1.00 19.80 122 LYS A O 1
ATOM 708 N N . LYS A 1 143 ? 22.134 8.738 21.023 1.00 18.91 123 LYS A N 1
ATOM 709 C CA . LYS A 1 143 ? 22.803 7.872 20.073 1.00 19.11 123 LYS A CA 1
ATOM 710 C C . LYS A 1 143 ? 22.657 6.377 20.359 1.00 17.05 123 LYS A C 1
ATOM 711 O O . LYS A 1 143 ? 23.205 5.555 19.643 1.00 19.33 123 LYS A O 1
ATOM 717 N N . SER A 1 144 ? 21.798 6.015 21.333 1.00 17.16 124 SER A N 1
ATOM 718 C CA . SER A 1 144 ? 21.546 4.603 21.653 1.00 16.10 124 SER A CA 1
ATOM 719 C C . SER A 1 144 ? 20.497 3.956 20.721 1.00 17.51 124 SER A C 1
ATOM 720 O O . SER A 1 144 ? 20.271 2.726 20.805 1.00 20.29 124 SER A O 1
ATOM 723 N N . GLY A 1 145 ? 19.771 4.739 19.942 1.00 17.39 125 GLY A N 1
ATOM 724 C CA . GLY A 1 145 ? 18.704 4.188 19.107 1.00 18.42 125 GLY A CA 1
ATOM 725 C C . GLY A 1 145 ? 19.228 3.411 17.926 1.00 20.46 125 GLY A C 1
ATOM 726 O O . GLY A 1 145 ? 20.170 3.890 17.242 1.00 20.99 125 GLY A O 1
ATOM 727 N N . THR A 1 146 ? 18.619 2.258 17.651 1.00 18.32 126 THR A N 1
ATOM 728 C CA . THR A 1 146 ? 18.952 1.473 16.499 1.00 18.18 126 THR A CA 1
ATOM 729 C C . THR A 1 146 ? 17.657 1.016 15.848 1.00 18.08 126 THR A C 1
ATOM 730 O O . THR A 1 146 ? 16.6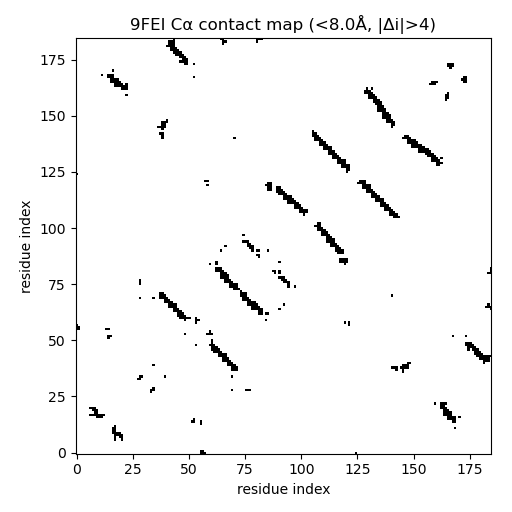31 0.900 16.507 1.00 18.98 126 THR A O 1
ATOM 734 N N . PHE A 1 147 ? 17.727 0.782 14.540 1.00 18.43 127 PHE A N 1
ATOM 735 C CA . PHE A 1 147 ? 16.605 0.352 13.730 1.00 16.46 127 PHE A CA 1
ATOM 736 C C . PHE A 1 147 ? 17.190 -0.615 12.708 1.00 18.49 127 PHE A C 1
ATOM 737 O O . PHE A 1 147 ? 17.978 -0.202 11.848 1.00 19.75 127 PHE A O 1
ATOM 745 N N . ILE A 1 148 ? 16.796 -1.874 12.791 1.00 17.00 128 ILE A N 1
ATOM 746 C CA . ILE A 1 148 ? 17.409 -2.971 12.059 1.00 18.66 128 ILE A CA 1
ATOM 747 C C . ILE A 1 148 ? 16.360 -3.772 11.300 1.00 20.26 128 ILE A C 1
ATOM 748 O O . ILE A 1 148 ? 15.293 -4.059 11.828 1.00 19.36 128 ILE A O 1
ATOM 753 N N . GLU A 1 149 ? 16.676 -4.130 10.041 1.00 20.56 129 GLU A N 1
ATOM 754 C CA . GLU A 1 149 ? 15.886 -5.057 9.251 1.00 22.07 129 GLU A CA 1
ATOM 755 C C . GLU A 1 149 ? 16.512 -6.447 9.407 1.00 21.50 129 GLU A C 1
ATOM 756 O O . GLU A 1 149 ? 17.701 -6.623 9.100 1.00 25.54 129 GLU A O 1
ATOM 762 N N . ASP A 1 150 ? 15.746 -7.389 9.908 1.00 21.00 130 ASP A N 1
ATOM 763 C CA . ASP A 1 150 ? 16.224 -8.753 10.083 1.00 22.94 130 ASP A CA 1
ATOM 764 C C . ASP A 1 150 ? 15.998 -9.591 8.834 1.00 22.93 130 ASP A C 1
ATOM 765 O O . ASP A 1 150 ? 16.906 -10.286 8.350 1.00 27.29 130 ASP A O 1
ATOM 770 N N . HIS A 1 151 ? 14.794 -9.533 8.312 1.00 22.37 131 HIS A N 1
ATOM 771 C CA . HIS A 1 151 ? 14.468 -10.321 7.139 1.00 22.53 131 HIS A CA 1
ATOM 772 C C . HIS A 1 151 ? 13.507 -9.547 6.264 1.00 21.92 131 HIS A C 1
ATOM 773 O O . HIS A 1 151 ? 12.765 -8.706 6.741 1.00 22.15 131 HIS A O 1
ATOM 780 N N . LEU A 1 152 ? 13.499 -9.911 4.986 1.00 21.68 132 LEU A N 1
ATOM 781 C CA . LEU A 1 152 ? 12.788 -9.201 3.960 1.00 21.24 132 LEU A CA 1
ATOM 782 C C . LEU A 1 152 ? 12.274 -10.224 2.944 1.00 24.28 132 LEU A C 1
ATOM 783 O O . LEU A 1 152 ? 12.998 -11.152 2.593 1.00 25.85 132 LEU A O 1
ATOM 788 N N . GLY A 1 153 ? 11.058 -10.021 2.472 1.00 21.62 133 GLY A N 1
ATOM 78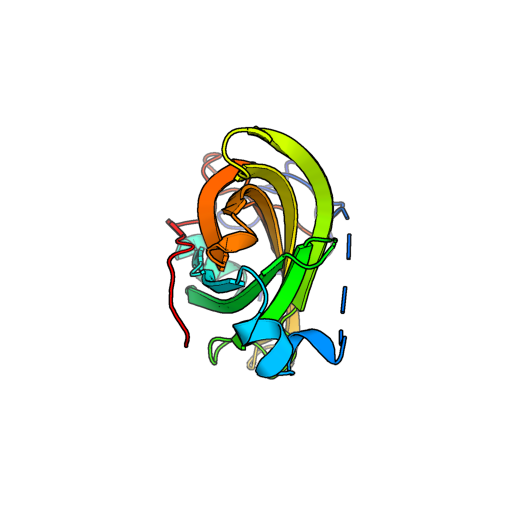9 C CA . GLY A 1 153 ? 10.475 -10.750 1.351 1.00 23.20 133 GLY A CA 1
ATOM 790 C C . GLY A 1 153 ? 9.850 -9.767 0.378 1.00 23.12 133 GLY A C 1
ATOM 791 O O . GLY A 1 153 ? 9.223 -8.822 0.826 1.00 24.12 133 GLY A O 1
ATOM 792 N N . TRP A 1 154 ? 9.999 -9.954 -0.938 1.00 22.30 134 TRP A N 1
ATOM 793 C CA . TRP A 1 154 ? 9.486 -8.979 -1.878 1.00 24.49 134 TRP A CA 1
ATOM 794 C C . TRP A 1 154 ? 9.112 -9.670 -3.178 1.00 26.50 134 TRP A C 1
ATOM 795 O O . TRP A 1 154 ? 9.564 -10.776 -3.447 1.00 27.50 134 TRP A O 1
ATOM 806 N N . LYS A 1 155 ? 8.274 -9.002 -3.935 1.00 27.08 135 LYS A N 1
ATOM 807 C CA . LYS A 1 155 ? 8.022 -9.464 -5.296 1.00 31.17 135 LYS A CA 1
ATOM 808 C C . LYS A 1 155 ? 7.699 -8.302 -6.199 1.00 32.03 135 LYS A C 1
ATOM 809 O O . LYS A 1 155 ? 7.196 -7.298 -5.745 1.00 28.91 135 LYS A O 1
ATOM 815 N N . ASN A 1 156 ? 8.002 -8.480 -7.499 1.00 30.63 136 ASN A N 1
ATOM 816 C CA . ASN A 1 156 ? 7.553 -7.558 -8.525 1.00 35.26 136 ASN A CA 1
ATOM 817 C C . ASN A 1 156 ? 6.049 -7.728 -8.709 1.00 34.60 136 ASN A C 1
ATOM 818 O O . ASN A 1 156 ? 5.556 -8.843 -8.814 1.00 39.77 136 ASN A O 1
ATOM 823 N N . VAL A 1 157 ? 5.300 -6.626 -8.760 1.00 34.69 137 VAL A N 1
ATOM 824 C CA . VAL A 1 157 ? 3.851 -6.716 -8.921 1.00 36.26 137 VAL A CA 1
ATOM 825 C C . VAL A 1 157 ? 3.441 -5.933 -10.164 1.00 38.79 137 VAL A C 1
ATOM 826 O O . VAL A 1 157 ? 2.268 -5.670 -10.372 1.00 45.11 137 VAL A O 1
ATOM 830 N N . GLY A 1 158 ? 4.412 -5.551 -10.987 1.00 41.36 138 GLY A N 1
ATOM 831 C CA . GLY A 1 158 ? 4.080 -4.953 -12.275 1.00 50.22 138 GLY A CA 1
ATOM 832 C C . GLY A 1 158 ? 3.816 -3.448 -12.202 1.00 55.51 138 GLY A C 1
ATOM 833 O O . GLY A 1 158 ? 3.528 -2.878 -11.146 1.00 51.36 138 GLY A O 1
ATOM 834 N N . ASP A 1 159 ? 3.912 -2.801 -13.369 1.00 57.14 139 ASP A N 1
ATOM 835 C CA . ASP A 1 159 ? 3.915 -1.350 -13.470 1.00 56.52 139 ASP A CA 1
ATOM 836 C C . ASP A 1 159 ? 5.178 -0.806 -12.795 1.00 43.64 139 ASP A C 1
ATOM 837 O O . ASP A 1 159 ? 5.250 0.366 -12.473 1.00 43.39 139 ASP A O 1
ATOM 842 N N . GLY A 1 160 ? 6.184 -1.661 -12.606 1.00 40.58 140 GLY A N 1
ATOM 843 C CA . GLY A 1 160 ? 7.452 -1.256 -12.014 1.00 39.80 140 GLY A CA 1
ATOM 844 C C . GLY A 1 160 ? 7.402 -1.156 -10.485 1.00 35.07 140 GLY A C 1
ATOM 845 O O . GLY A 1 160 ? 8.380 -0.712 -9.882 1.00 39.07 140 GLY A O 1
ATOM 846 N N . TRP A 1 161 ? 6.293 -1.605 -9.881 1.00 32.46 141 TRP A N 1
ATOM 847 C CA . TRP A 1 161 ? 6.176 -1.631 -8.423 1.00 32.09 141 TRP A CA 1
ATOM 848 C C . TRP A 1 161 ? 6.758 -2.911 -7.846 1.00 30.72 141 TRP A C 1
ATOM 849 O O . TRP A 1 161 ? 6.625 -3.982 -8.428 1.00 31.11 141 TRP A O 1
ATOM 860 N N . ILE A 1 162 ? 7.247 -2.802 -6.600 1.00 26.54 142 ILE A N 1
ATOM 861 C CA . ILE A 1 162 ? 7.629 -3.935 -5.767 1.00 26.60 142 ILE A CA 1
ATOM 862 C C . ILE A 1 162 ? 6.814 -3.828 -4.482 1.00 26.96 142 ILE A C 1
ATOM 863 O O . ILE A 1 162 ? 6.763 -2.741 -3.900 1.00 26.65 142 ILE A O 1
ATOM 868 N N . ASP A 1 163 ? 6.217 -4.950 -4.059 1.00 24.97 143 ASP A N 1
ATOM 869 C CA . ASP A 1 163 ? 5.578 -5.079 -2.752 1.00 25.24 143 ASP A CA 1
ATOM 870 C C . ASP A 1 163 ? 6.501 -5.881 -1.852 1.00 24.40 143 ASP A C 1
ATOM 871 O O . ASP A 1 163 ? 7.124 -6.846 -2.263 1.00 26.15 143 ASP A O 1
ATOM 876 N N . PHE A 1 164 ? 6.653 -5.454 -0.601 1.00 21.94 144 PHE A N 1
ATOM 877 C CA . PHE A 1 164 ? 7.598 -6.102 0.303 1.00 20.90 144 PHE A CA 1
ATOM 878 C C . PHE A 1 164 ? 6.945 -6.258 1.671 1.00 22.39 144 PHE A C 1
ATOM 879 O O . PHE A 1 164 ? 6.039 -5.497 2.012 1.00 23.58 144 PHE A O 1
ATOM 887 N N . LYS A 1 165 ? 7.467 -7.204 2.441 1.00 20.72 145 LYS A N 1
ATOM 888 C CA . LYS A 1 165 ? 7.204 -7.339 3.863 1.00 22.81 145 LYS A CA 1
ATOM 889 C C . LYS A 1 165 ? 8.553 -7.505 4.531 1.00 20.34 145 LYS A C 1
ATOM 890 O O . LYS A 1 165 ? 9.449 -8.204 4.006 1.00 20.98 145 LYS A O 1
ATOM 896 N N . ALA A 1 166 ? 8.740 -6.863 5.700 1.00 19.93 146 ALA A N 1
ATOM 897 C CA . ALA A 1 166 ? 9.992 -6.928 6.401 1.00 19.49 146 ALA A CA 1
ATOM 898 C C . ALA A 1 166 ? 9.734 -7.138 7.875 1.00 19.90 146 ALA A C 1
ATOM 899 O O . ALA A 1 166 ? 8.858 -6.510 8.441 1.00 21.22 146 ALA A O 1
ATOM 901 N N . ASN A 1 167 ? 10.623 -7.883 8.496 1.00 18.23 147 ASN A N 1
ATOM 902 C CA . ASN A 1 167 ? 10.678 -7.939 9.965 1.00 19.09 147 ASN A CA 1
ATOM 903 C C . ASN A 1 167 ? 11.772 -7.011 10.421 1.00 19.53 147 ASN A C 1
ATOM 904 O O . ASN A 1 167 ? 12.937 -7.183 10.052 1.00 19.90 147 ASN A O 1
ATOM 909 N N . VAL A 1 168 ? 11.378 -6.020 11.220 1.00 17.34 148 VAL A N 1
ATOM 910 C CA . VAL A 1 168 ? 12.303 -4.996 11.718 1.00 17.89 148 VAL A CA 1
ATOM 911 C C . VAL A 1 168 ? 12.197 -4.862 13.234 1.00 15.62 148 VAL A C 1
ATOM 912 O O . VAL A 1 168 ? 11.336 -5.433 13.877 1.00 16.89 148 VAL A O 1
ATOM 916 N N . ARG A 1 169 ? 13.190 -4.187 13.789 1.00 17.26 149 ARG A N 1
ATOM 917 C CA . ARG A 1 169 ? 13.245 -4.009 15.223 1.00 17.57 149 ARG A CA 1
ATOM 918 C C . ARG A 1 169 ? 13.895 -2.673 15.537 1.00 17.22 149 ARG A C 1
ATOM 919 O O . ARG A 1 169 ? 14.767 -2.179 14.800 1.00 17.58 149 ARG A O 1
ATOM 927 N N . LEU A 1 170 ? 13.333 -2.015 16.560 1.00 15.02 150 LEU A N 1
ATOM 928 C CA . LEU A 1 170 ? 13.865 -0.800 17.107 1.00 15.28 150 LEU A CA 1
ATOM 929 C C . LEU A 1 170 ? 14.406 -1.120 18.473 1.00 14.92 150 LEU A C 1
ATOM 930 O O . LEU A 1 170 ? 13.807 -1.896 19.208 1.00 15.96 150 LEU A O 1
ATOM 935 N N . HIS A 1 171 ? 15.476 -0.455 18.856 1.00 15.42 151 HIS A N 1
ATOM 936 C CA . HIS A 1 171 ? 16.017 -0.531 20.193 1.00 15.55 151 HIS A CA 1
ATOM 937 C C . HIS A 1 171 ? 16.441 0.851 20.667 1.00 15.92 151 HIS A C 1
ATOM 938 O O . HIS A 1 171 ? 16.751 1.747 19.886 1.00 15.68 151 HIS A O 1
ATOM 945 N N . GLY A 1 172 ? 16.457 0.984 21.969 1.00 15.42 152 GLY A N 1
ATOM 946 C CA . GLY A 1 172 ? 17.034 2.139 22.593 1.00 14.91 152 GLY A CA 1
ATOM 947 C C . GLY A 1 172 ? 17.280 1.906 24.068 1.00 16.01 152 GLY A C 1
ATOM 948 O O . GLY A 1 172 ? 16.681 0.992 24.648 1.00 16.55 152 GLY A O 1
ATOM 949 N N . ASP A 1 173 ? 18.166 2.719 24.656 1.00 14.68 153 ASP A N 1
ATOM 950 C CA . ASP A 1 173 ? 18.443 2.600 26.065 1.00 14.86 153 ASP A CA 1
ATOM 951 C C . ASP A 1 173 ? 17.785 3.745 26.832 1.00 15.26 153 ASP A C 1
ATOM 952 O O . ASP A 1 173 ? 17.672 4.863 26.308 1.00 16.17 153 ASP A O 1
ATOM 957 N N . TYR A 1 174 ? 17.378 3.434 28.052 1.00 14.97 154 TYR A N 1
ATOM 958 C CA . TYR A 1 174 ? 16.786 4.407 28.948 1.00 14.55 154 TYR A CA 1
ATOM 959 C C . TYR A 1 174 ? 17.516 4.373 30.272 1.00 15.85 154 TYR A C 1
ATOM 960 O O . TYR A 1 174 ? 17.658 3.323 30.893 1.00 16.92 154 TYR A O 1
ATOM 969 N N . TYR A 1 175 ? 17.966 5.560 30.725 1.00 16.56 155 TYR A N 1
ATOM 970 C CA . TYR A 1 175 ? 18.675 5.666 31.977 1.00 18.05 155 TYR A CA 1
ATOM 971 C C . TYR A 1 175 ? 17.799 6.244 33.066 1.00 16.68 155 TYR A C 1
ATOM 972 O O . TYR A 1 175 ? 17.246 7.323 32.876 1.00 17.19 155 TYR A O 1
ATOM 981 N N . ASN A 1 176 ? 17.600 5.469 34.131 1.00 16.15 156 ASN A N 1
ATOM 982 C CA . ASN A 1 176 ? 16.830 5.898 35.290 1.00 16.30 156 ASN A CA 1
ATOM 983 C C . ASN A 1 176 ? 17.754 6.675 36.217 1.00 17.77 156 ASN A C 1
ATOM 984 O O . ASN A 1 176 ? 18.720 6.133 36.728 1.00 19.15 156 ASN A O 1
ATOM 989 N N . SER A 1 177 ? 17.446 7.946 36.481 1.00 17.71 157 SER A N 1
ATOM 990 C CA . SER A 1 177 ? 18.387 8.803 37.223 1.00 20.52 157 SER A CA 1
ATOM 991 C C . SER A 1 177 ? 18.286 8.566 38.726 1.00 21.53 157 SER A C 1
ATOM 992 O O . SER A 1 177 ? 19.161 9.093 39.436 1.00 26.40 157 SER A O 1
ATOM 995 N N . VAL A 1 178 ? 17.259 7.880 39.237 1.00 20.66 158 VAL A N 1
ATOM 996 C CA . VAL A 1 178 ? 17.149 7.535 40.666 1.00 22.10 158 VAL A CA 1
ATOM 997 C C . VAL A 1 178 ? 17.912 6.253 40.994 1.00 24.63 158 VAL A C 1
ATOM 998 O O . VAL A 1 178 ? 18.750 6.225 41.892 1.00 26.62 158 VAL A O 1
ATOM 1002 N N . THR A 1 179 ? 17.795 5.211 40.165 1.00 21.89 159 THR A N 1
ATOM 1003 C CA . THR A 1 179 ? 18.452 3.928 40.361 1.00 21.97 159 THR A CA 1
ATOM 1004 C C . THR A 1 179 ? 19.831 3.929 39.696 1.00 22.66 159 THR A C 1
ATOM 1005 O O . THR A 1 179 ? 20.636 3.050 40.005 1.00 25.04 159 THR A O 1
ATOM 1009 N N . GLU A 1 180 ? 20.118 4.857 38.766 1.00 20.62 160 GLU A N 1
ATOM 1010 C CA . GLU A 1 180 ? 21.352 4.965 38.004 1.00 23.04 160 GLU A CA 1
ATOM 1011 C C . GLU A 1 180 ? 21.576 3.695 37.188 1.00 25.73 160 GLU A C 1
ATOM 1012 O O . GLU A 1 180 ? 22.701 3.270 37.023 1.00 28.18 160 GLU A O 1
ATOM 1018 N N . ALA A 1 181 ? 20.508 3.114 36.696 1.00 24.55 161 ALA A N 1
ATOM 1019 C CA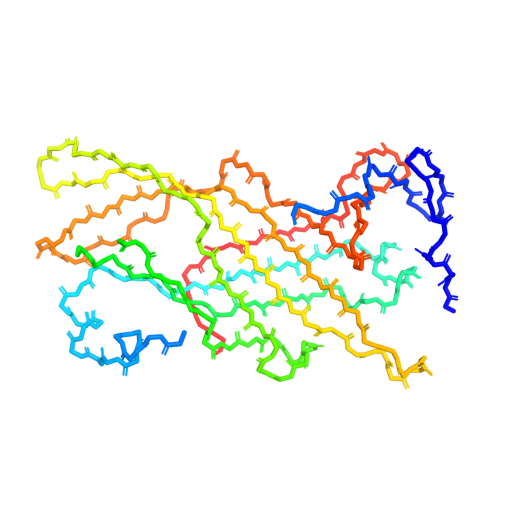 . ALA A 1 181 ? 20.575 1.898 35.897 1.00 24.49 161 ALA A CA 1
ATOM 1020 C C . ALA A 1 181 ? 20.027 2.198 34.505 1.00 20.89 161 ALA A C 1
ATOM 1021 O O . ALA A 1 181 ? 19.059 2.950 34.370 1.00 20.46 161 ALA A O 1
ATOM 1023 N N . THR A 1 182 ? 20.612 1.557 33.512 1.00 19.30 162 THR A N 1
ATOM 1024 C CA . THR A 1 182 ? 20.209 1.644 32.117 1.00 18.50 162 THR A CA 1
ATOM 1025 C C . THR A 1 182 ? 19.385 0.425 31.723 1.00 20.80 162 THR A C 1
ATOM 1026 O O . THR A 1 182 ? 19.710 -0.701 32.095 1.00 24.91 162 THR A O 1
ATOM 1030 N N . SER A 1 183 ? 18.253 0.658 31.076 1.00 16.74 163 SER A N 1
ATOM 1031 C CA . SER A 1 183 ? 17.387 -0.414 30.622 1.00 18.15 163 SER A CA 1
ATOM 1032 C C . SER A 1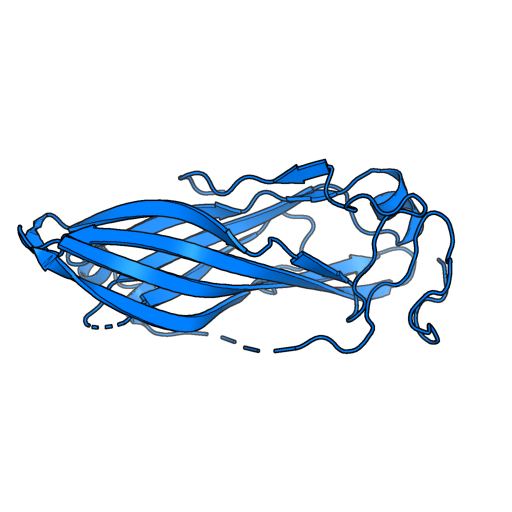 183 ? 17.310 -0.399 29.107 1.00 17.75 163 SER A C 1
ATOM 1033 O O . SER A 1 183 ? 17.597 0.612 28.459 1.00 18.34 163 SER A O 1
ATOM 1036 N N . LYS A 1 184 ? 16.981 -1.559 28.528 1.00 18.46 164 LYS A N 1
ATOM 1037 C CA . LYS A 1 184 ? 16.890 -1.717 27.091 1.00 18.38 164 LYS A CA 1
ATOM 1038 C C . LYS A 1 184 ? 15.441 -1.832 26.672 1.00 15.76 164 LYS A C 1
ATOM 1039 O O . LYS A 1 184 ? 14.714 -2.644 27.268 1.00 17.39 164 LYS A O 1
ATOM 1045 N N . ILE A 1 185 ? 14.985 -1.004 25.731 1.00 15.70 165 ILE A N 1
ATOM 1046 C CA . ILE A 1 185 ? 13.669 -1.102 25.149 1.00 15.77 165 ILE A CA 1
ATOM 1047 C C . ILE A 1 185 ? 13.810 -1.695 23.762 1.00 15.55 165 ILE A C 1
ATOM 1048 O O . ILE A 1 185 ? 14.691 -1.232 22.992 1.00 16.78 165 ILE A O 1
ATOM 1053 N N . SER A 1 186 ? 12.972 -2.661 23.423 1.00 14.77 166 SER A N 1
ATOM 1054 C CA . SER A 1 186 ? 12.998 -3.281 22.101 1.00 15.86 166 SER A CA 1
ATOM 1055 C C . SER A 1 186 ? 11.583 -3.273 21.539 1.00 16.12 166 SER A C 1
ATOM 1056 O O . SER A 1 186 ? 10.651 -3.533 22.285 1.00 18.06 166 SER A O 1
ATOM 1059 N N . VAL A 1 187 ? 11.418 -3.023 20.238 1.00 14.21 167 VAL A N 1
ATOM 1060 C CA . VAL A 1 187 ? 10.127 -3.080 19.563 1.00 14.33 167 VAL A CA 1
ATOM 1061 C C . VAL A 1 187 ? 10.305 -3.913 18.313 1.00 15.88 167 VAL A C 1
ATOM 1062 O O . VAL A 1 187 ? 11.128 -3.588 17.464 1.00 18.00 167 VAL A O 1
ATOM 1066 N N . TYR A 1 188 ? 9.524 -4.968 18.202 1.00 14.63 168 TYR A N 1
ATOM 1067 C CA . TYR A 1 188 ? 9.579 -5.855 17.032 1.00 15.47 168 TYR A CA 1
ATOM 1068 C C . TYR A 1 188 ? 8.317 -5.649 16.230 1.00 17.61 168 TYR A C 1
ATOM 1069 O O . TYR A 1 188 ? 7.231 -5.651 16.797 1.00 17.92 168 TYR A O 1
ATOM 1078 N N . MET A 1 189 ? 8.456 -5.504 14.917 1.00 16.30 169 MET A N 1
ATOM 1079 C CA . MET A 1 189 ? 7.258 -5.370 14.090 1.00 17.66 169 MET A CA 1
ATOM 1080 C C . MET A 1 189 ? 7.530 -5.919 12.697 1.00 18.90 169 MET A C 1
ATOM 1081 O O . MET A 1 189 ? 8.656 -5.910 12.226 1.00 20.21 169 MET A O 1
ATOM 1086 N N . GLY A 1 190 ? 6.464 -6.358 12.040 1.00 19.35 170 GLY A N 1
ATOM 1087 C CA . GLY A 1 190 ? 6.501 -6.740 10.639 1.00 21.32 170 GLY A CA 1
ATOM 1088 C C . GLY A 1 190 ? 5.788 -5.673 9.845 1.00 22.32 170 GLY A C 1
ATOM 1089 O O . GLY A 1 190 ? 4.623 -5.436 10.170 1.00 24.63 170 GLY A O 1
ATOM 1090 N N . ILE A 1 191 ? 6.480 -5.064 8.885 1.00 21.49 171 ILE A N 1
ATOM 1091 C CA . ILE A 1 191 ? 5.946 -3.971 8.084 1.00 22.16 171 ILE A CA 1
ATOM 1092 C C . ILE A 1 191 ? 5.695 -4.437 6.659 1.00 24.77 171 ILE A C 1
ATOM 1093 O O . ILE A 1 191 ? 6.241 -5.461 6.233 1.00 25.03 171 ILE A O 1
ATOM 1098 N N . LYS A 1 192 ? 4.766 -3.758 6.001 1.00 22.83 172 LYS A N 1
ATOM 1099 C CA . LYS A 1 192 ? 4.494 -3.992 4.598 1.00 24.09 172 LYS A CA 1
ATOM 1100 C C . LYS A 1 192 ? 4.652 -2.673 3.868 1.00 23.96 172 LYS A C 1
ATOM 1101 O O . LYS A 1 192 ? 4.290 -1.623 4.382 1.00 24.05 172 LYS A O 1
ATOM 1107 N N . GLY A 1 193 ? 5.205 -2.726 2.664 1.00 26.05 173 GLY A N 1
ATOM 1108 C CA . GLY A 1 193 ? 5.389 -1.508 1.904 1.00 26.25 173 GLY A CA 1
ATOM 1109 C C . GLY A 1 193 ? 5.393 -1.804 0.413 1.00 23.52 173 GLY A C 1
ATOM 1110 O O . GLY A 1 193 ? 5.317 -2.971 -0.025 1.00 24.67 173 GLY A O 1
ATOM 1111 N N . SER A 1 194 ? 5.405 -0.719 -0.350 1.00 24.09 174 SER A N 1
ATOM 1112 C CA . SER A 1 194 ? 5.508 -0.800 -1.796 1.00 23.34 174 SER A CA 1
ATOM 1113 C C . SER A 1 194 ? 6.515 0.233 -2.271 1.00 23.33 174 SER A C 1
ATOM 1114 O O . SER A 1 194 ? 6.511 1.363 -1.786 1.00 24.39 174 SER A O 1
ATOM 1117 N N . VAL A 1 195 ? 7.318 -0.102 -3.288 1.00 22.71 175 VAL A N 1
ATOM 1118 C CA . VAL A 1 195 ? 8.298 0.856 -3.786 1.00 25.42 175 VAL A CA 1
ATOM 1119 C C . VAL A 1 195 ? 8.265 0.882 -5.313 1.00 26.20 175 VAL A C 1
ATOM 1120 O O . VAL A 1 195 ? 7.984 -0.150 -5.919 1.00 26.12 175 VAL A O 1
ATOM 1124 N N . HIS A 1 196 ? 8.531 2.084 -5.858 1.00 27.09 176 HIS A N 1
ATOM 1125 C CA . HIS A 1 196 ? 8.575 2.340 -7.301 1.00 29.91 176 HIS A CA 1
ATOM 1126 C C . HIS A 1 196 ? 9.887 3.073 -7.589 1.00 27.75 176 HIS A C 1
ATOM 1127 O O . HIS A 1 196 ? 10.033 4.233 -7.240 1.00 29.51 176 HIS A O 1
ATOM 1134 N N . VAL A 1 197 ? 10.897 2.317 -8.050 1.00 29.42 177 VAL A N 1
ATOM 1135 C CA . VAL A 1 197 ? 12.254 2.832 -8.159 1.00 32.52 177 VAL A CA 1
ATOM 1136 C C . VAL A 1 197 ? 12.304 3.995 -9.146 1.00 33.11 177 VAL A C 1
ATOM 1137 O O . VAL A 1 197 ? 12.961 5.017 -8.893 1.00 34.42 177 VAL A O 1
ATOM 1141 N N . ALA A 1 198 ? 11.601 3.842 -10.266 1.00 35.73 178 ALA A N 1
ATOM 1142 C CA . ALA A 1 198 ? 11.652 4.853 -11.319 1.00 39.30 178 ALA A CA 1
ATOM 1143 C C . ALA A 1 198 ? 11.166 6.227 -10.833 1.00 39.76 178 ALA A C 1
ATOM 1144 O O . ALA A 1 198 ? 11.804 7.248 -11.110 1.00 45.71 178 ALA A O 1
ATOM 1146 N N . THR A 1 199 ? 10.069 6.271 -10.072 1.00 34.17 179 THR A N 1
ATOM 1147 C CA . THR A 1 199 ? 9.536 7.527 -9.555 1.00 35.81 179 THR A CA 1
ATOM 1148 C C . THR A 1 199 ? 10.015 7.815 -8.123 1.00 33.09 179 THR A C 1
ATOM 1149 O O . THR A 1 199 ? 9.635 8.816 -7.554 1.00 31.11 179 THR A O 1
ATOM 1153 N N . LYS A 1 200 ? 10.815 6.914 -7.526 1.00 30.46 180 LYS A N 1
ATOM 1154 C CA . LYS A 1 200 ? 11.370 7.033 -6.180 1.00 31.42 180 LYS A CA 1
ATOM 1155 C C . LYS A 1 200 ? 10.287 7.113 -5.097 1.00 31.18 180 LYS A C 1
ATOM 1156 O O . LYS A 1 200 ? 10.409 7.791 -4.090 1.00 32.17 180 LYS A O 1
ATOM 1162 N N . GLU A 1 201 ? 9.196 6.392 -5.286 1.00 31.45 181 GLU A N 1
ATOM 1163 C CA . GLU A 1 201 ? 8.095 6.434 -4.350 1.00 31.67 181 GLU A CA 1
ATOM 1164 C C . GLU A 1 201 ? 8.271 5.252 -3.390 1.00 26.60 181 GLU A C 1
ATOM 1165 O O . GLU A 1 201 ? 8.574 4.133 -3.814 1.00 26.64 181 GLU A O 1
ATOM 1171 N N . PHE A 1 202 ? 8.052 5.529 -2.092 1.00 27.26 182 PHE A N 1
ATOM 1172 C CA . PHE A 1 202 ? 8.117 4.521 -1.052 1.00 24.29 182 PHE A CA 1
ATOM 1173 C C . PHE A 1 202 ? 6.832 4.659 -0.245 1.00 25.39 182 PHE A C 1
ATOM 1174 O O . PHE A 1 202 ? 6.650 5.693 0.388 1.00 28.24 182 PHE A O 1
ATOM 1182 N N . ILE A 1 203 ? 5.939 3.672 -0.334 1.00 25.50 183 ILE A N 1
ATOM 1183 C CA . ILE A 1 203 ? 4.674 3.679 0.393 1.00 27.35 183 ILE A CA 1
ATOM 1184 C C . ILE A 1 203 ? 4.761 2.680 1.546 1.00 24.67 183 ILE A C 1
ATOM 1185 O O . ILE A 1 203 ? 5.041 1.520 1.331 1.00 26.17 183 ILE A O 1
ATOM 1190 N N . MET A 1 204 ? 4.476 3.147 2.750 1.00 26.32 184 MET A N 1
ATOM 1191 C CA . MET A 1 204 ? 4.409 2.263 3.903 1.00 27.81 184 MET A CA 1
ATOM 1192 C C . MET A 1 204 ? 2.962 1.835 3.991 1.00 28.89 184 MET A C 1
ATOM 1193 O O . MET A 1 204 ? 2.104 2.718 4.118 1.00 33.20 184 MET A O 1
ATOM 1198 N N . ARG A 1 205 ? 2.677 0.539 3.883 1.00 26.00 185 ARG A N 1
ATOM 1199 C CA . ARG A 1 205 ? 1.316 0.067 3.772 1.00 27.01 185 ARG A CA 1
ATOM 1200 C C . ARG A 1 205 ? 0.823 -0.484 5.109 1.00 30.51 185 ARG A C 1
ATOM 1201 O O . ARG A 1 205 ? -0.306 -0.922 5.182 1.00 34.76 185 ARG A O 1
ATOM 1209 N N . GLY A 1 206 ? 1.637 -0.426 6.176 1.00 28.26 186 GLY A N 1
ATOM 1210 C CA . GLY A 1 206 ? 1.138 -0.686 7.510 1.00 29.27 186 GLY A CA 1
ATOM 1211 C C . GLY A 1 206 ? 1.989 -1.711 8.251 1.00 28.11 186 GLY A C 1
ATOM 1212 O O . GLY A 1 206 ? 2.976 -2.233 7.721 1.00 24.38 186 GLY A O 1
ATOM 1213 N N . ILE A 1 207 ? 1.598 -1.966 9.503 1.00 24.81 187 ILE A N 1
ATOM 1214 C CA . ILE A 1 207 ? 2.287 -2.908 10.363 1.00 25.69 187 ILE A CA 1
ATOM 1215 C C . ILE A 1 207 ? 1.388 -4.138 10.453 1.00 27.94 187 ILE A C 1
ATOM 1216 O O . ILE A 1 207 ? 0.235 -3.981 10.836 1.00 34.27 187 ILE A O 1
ATOM 1221 N N . GLU A 1 208 ? 1.872 -5.329 10.083 1.00 25.65 188 GLU A N 1
ATOM 1222 C CA . GLU A 1 208 ? 1.043 -6.540 10.075 1.00 29.24 188 GLU A CA 1
ATOM 1223 C C . GLU A 1 208 ? 1.252 -7.422 11.302 1.00 32.02 188 GLU A C 1
ATOM 1224 O O . GLU A 1 208 ? 0.396 -8.257 11.609 1.00 35.88 188 GLU A O 1
ATOM 1230 N N . THR A 1 209 ? 2.425 -7.362 11.950 1.00 24.78 189 THR A N 1
ATOM 1231 C CA . THR A 1 209 ? 2.664 -8.154 13.136 1.00 25.22 189 THR A CA 1
ATOM 1232 C C . THR A 1 209 ? 3.310 -7.209 14.146 1.00 21.53 189 THR A C 1
ATOM 1233 O O . THR A 1 209 ? 4.045 -6.317 13.721 1.00 20.81 189 THR A O 1
ATOM 1237 N N . GLY A 1 210 ? 2.953 -7.322 15.432 1.00 21.97 190 GLY A N 1
ATOM 1238 C CA . GLY A 1 210 ? 3.432 -6.362 16.393 1.00 19.79 190 GLY A CA 1
ATOM 1239 C C . GLY A 1 210 ? 2.648 -5.074 16.275 1.00 21.33 190 GLY A C 1
ATOM 1240 O O . GLY A 1 210 ? 1.546 -5.036 15.695 1.00 23.91 190 GLY A O 1
ATOM 1241 N N . PRO A 1 211 ? 3.175 -3.939 16.780 1.00 19.87 191 PRO A N 1
ATOM 1242 C CA . PRO A 1 211 ? 4.468 -3.851 17.463 1.00 18.62 191 PRO A CA 1
ATOM 1243 C C . PRO A 1 211 ? 4.400 -4.566 18.784 1.00 18.75 191 PRO A C 1
ATOM 1244 O O . PRO A 1 211 ? 3.384 -4.525 19.468 1.00 21.18 191 PRO A O 1
ATOM 1248 N N . THR A 1 212 ? 5.465 -5.278 19.087 1.00 17.16 192 THR A N 1
ATOM 1249 C CA . THR A 1 212 ? 5.675 -6.009 20.313 1.00 16.88 192 THR A CA 1
ATOM 1250 C C . THR A 1 212 ? 6.854 -5.399 21.080 1.00 16.63 192 THR A C 1
ATOM 1251 O O . THR A 1 212 ? 7.995 -5.421 20.603 1.00 16.97 192 THR A O 1
ATOM 1255 N N . VAL A 1 213 ? 6.572 -4.937 22.299 1.00 15.27 193 VAL A N 1
ATOM 1256 C CA . VAL A 1 213 ? 7.559 -4.311 23.150 1.00 14.99 193 VAL A CA 1
ATOM 1257 C C . VAL A 1 213 ? 8.167 -5.317 24.121 1.00 16.38 193 VAL A C 1
ATOM 1258 O O . VAL A 1 213 ? 7.470 -6.040 24.827 1.00 18.19 193 VAL A O 1
ATOM 1262 N N . TRP A 1 214 ? 9.477 -5.289 24.220 1.00 15.74 194 TRP A N 1
ATOM 1263 C CA . TRP A 1 214 ? 10.213 -6.015 25.260 1.00 14.80 194 TRP A CA 1
ATOM 1264 C C . TRP A 1 214 ? 10.949 -4.990 26.094 1.00 16.51 194 TRP A C 1
ATOM 1265 O O . TRP A 1 214 ? 11.535 -4.009 25.555 1.00 17.33 194 TRP A O 1
ATOM 1276 N N . TYR A 1 215 ? 10.973 -5.132 27.378 1.00 15.20 195 TYR A N 1
ATOM 1277 C CA . TYR A 1 215 ? 11.604 -4.189 28.281 1.00 15.59 195 TYR A CA 1
ATOM 1278 C C . TYR A 1 215 ? 12.562 -4.977 29.164 1.00 16.73 195 TYR A C 1
ATOM 1279 O O . TYR A 1 215 ? 12.153 -5.898 29.887 1.00 16.26 195 TYR A O 1
ATOM 1288 N N . ASN A 1 216 ? 13.860 -4.652 29.109 1.00 17.28 196 ASN A N 1
ATOM 1289 C CA . ASN A 1 216 ? 14.891 -5.444 29.761 1.00 18.64 196 ASN A CA 1
ATOM 1290 C C . ASN A 1 216 ? 14.692 -6.938 29.512 1.00 18.46 196 ASN A C 1
ATOM 1291 O O . ASN A 1 216 ? 14.911 -7.746 30.423 1.00 19.18 196 ASN A O 1
ATOM 1296 N N . GLY A 1 217 ? 14.352 -7.284 28.281 1.00 17.28 197 GLY A N 1
ATOM 1297 C CA . GLY A 1 217 ? 14.340 -8.658 27.800 1.00 18.81 197 GLY A CA 1
ATOM 1298 C C . GLY A 1 217 ? 13.145 -9.485 28.294 1.00 17.38 197 GLY A C 1
ATOM 1299 O O . GLY A 1 217 ? 13.094 -10.710 28.128 1.00 20.27 197 GLY A O 1
ATOM 1300 N N . ILE A 1 218 ? 12.107 -8.772 28.750 1.00 16.67 198 ILE A N 1
ATOM 1301 C CA . ILE A 1 218 ? 10.857 -9.374 29.221 1.00 16.79 198 ILE A CA 1
ATOM 1302 C C . ILE A 1 218 ? 9.686 -8.810 28.418 1.00 14.80 198 ILE A C 1
ATOM 1303 O O . ILE A 1 218 ? 9.678 -7.607 28.095 1.00 15.3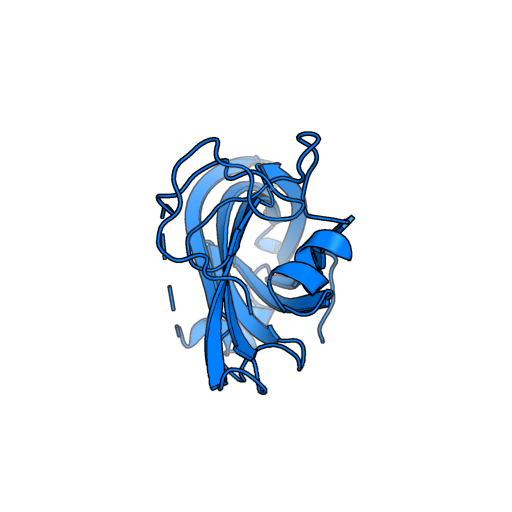4 198 ILE A O 1
ATOM 1308 N N . ARG A 1 219 ? 8.767 -9.690 28.004 1.00 15.92 199 ARG A N 1
ATOM 1309 C CA . ARG A 1 219 ? 7.568 -9.311 27.274 1.00 15.22 199 ARG A CA 1
ATOM 1310 C C . ARG A 1 219 ? 6.439 -9.296 28.276 1.00 15.14 199 ARG A C 1
ATOM 1311 O O . ARG A 1 219 ? 6.025 -10.369 28.751 1.00 16.26 199 ARG A O 1
ATOM 1319 N N . TYR A 1 220 ? 5.893 -8.117 28.580 1.00 14.21 200 TYR A N 1
ATOM 1320 C CA . TYR A 1 220 ? 4.803 -7.966 29.544 1.00 14.41 200 TYR A CA 1
ATOM 1321 C C . TYR A 1 220 ? 3.476 -7.735 28.835 1.00 14.29 200 TYR A C 1
ATOM 1322 O O . TYR A 1 220 ? 3.403 -7.210 27.733 1.00 16.32 200 TYR A O 1
ATOM 1331 N N . GLN A 1 221 ? 2.412 -8.076 29.574 1.00 14.87 201 GLN A N 1
ATOM 1332 C CA . GLN A 1 221 ? 1.056 -7.641 29.280 1.00 14.96 201 GLN A CA 1
ATOM 1333 C C . GLN A 1 221 ? 0.538 -7.008 30.563 1.00 16.19 201 GLN A C 1
ATOM 1334 O O . GLN A 1 221 ? 1.102 -7.189 31.653 1.00 15.69 201 GLN A O 1
ATOM 1340 N N . MET A 1 222 ? -0.570 -6.260 30.477 1.00 16.01 202 MET A N 1
ATOM 1341 C CA . MET A 1 222 ? -1.277 -5.885 31.684 1.00 16.75 202 MET A CA 1
ATOM 1342 C C . MET A 1 222 ? -1.869 -7.157 32.310 1.00 17.60 202 MET A C 1
ATOM 1343 O O . MET A 1 222 ? -2.135 -8.113 31.623 1.00 18.47 202 MET A O 1
ATOM 1348 N N . LYS A 1 223 ? -2.156 -7.055 33.594 1.00 18.21 203 LYS A N 1
ATOM 1349 C CA . LYS A 1 223 ? -2.742 -8.135 34.376 1.00 23.42 203 LYS A CA 1
ATOM 1350 C C . LYS A 1 223 ? -3.996 -8.719 33.743 1.00 24.80 203 LYS A C 1
ATOM 1351 O O . LYS A 1 223 ? -4.185 -9.961 33.791 1.00 29.37 203 LYS A O 1
ATOM 1357 N N . ASP A 1 224 ? -4.782 -7.871 33.088 1.00 24.12 204 ASP A N 1
ATOM 1358 C CA . ASP A 1 224 ? -5.983 -8.358 32.431 1.00 29.02 204 ASP A CA 1
ATOM 1359 C C . ASP A 1 224 ? -5.751 -8.915 31.017 1.00 24.85 204 ASP A C 1
ATOM 1360 O O . ASP A 1 224 ? -6.707 -9.192 30.293 1.00 27.54 204 ASP A O 1
ATOM 1365 N N . GLY A 1 225 ? -4.506 -9.085 30.597 1.00 21.53 205 GLY A N 1
ATOM 1366 C CA . GLY A 1 225 ? -4.175 -9.664 29.311 1.00 21.78 205 GLY A CA 1
ATOM 1367 C C . GLY A 1 225 ? -4.055 -8.660 28.176 1.00 23.32 205 GLY A C 1
ATOM 1368 O O . GLY A 1 225 ? -3.617 -9.031 27.092 1.00 24.35 205 GLY A O 1
ATOM 1369 N N . THR A 1 226 ? -4.414 -7.393 28.425 1.00 19.54 206 THR A N 1
ATOM 1370 C CA . THR A 1 226 ? -4.324 -6.394 27.379 1.00 20.04 206 THR A CA 1
ATOM 1371 C C . THR A 1 226 ? -2.885 -5.914 27.224 1.00 17.61 206 THR A C 1
ATOM 1372 O O . THR A 1 226 ? -1.998 -6.123 28.052 1.00 18.69 206 THR A O 1
ATOM 1376 N N . SER A 1 227 ? -2.657 -5.211 26.112 1.00 18.43 207 SER A N 1
ATOM 1377 C CA . SER A 1 227 ? -1.369 -4.662 25.756 1.00 17.04 207 SER A CA 1
ATOM 1378 C C . SER A 1 227 ? -0.919 -3.628 26.751 1.00 17.69 207 SER A C 1
ATOM 1379 O O . SER A 1 227 ? -1.675 -2.830 27.283 1.00 17.86 207 SER A O 1
ATOM 1382 N N . ILE A 1 228 ? 0.389 -3.569 26.969 1.00 15.08 208 ILE A N 1
ATOM 1383 C CA . ILE A 1 228 ? 0.995 -2.456 27.689 1.00 15.05 208 ILE A CA 1
ATOM 1384 C C . ILE A 1 228 ? 1.033 -1.159 26.875 1.00 14.87 208 ILE A C 1
ATOM 1385 O O . ILE A 1 228 ? 1.359 -0.105 27.437 1.00 15.65 208 ILE A O 1
ATOM 1390 N N . ILE A 1 229 ? 0.746 -1.226 25.573 1.00 14.51 209 IL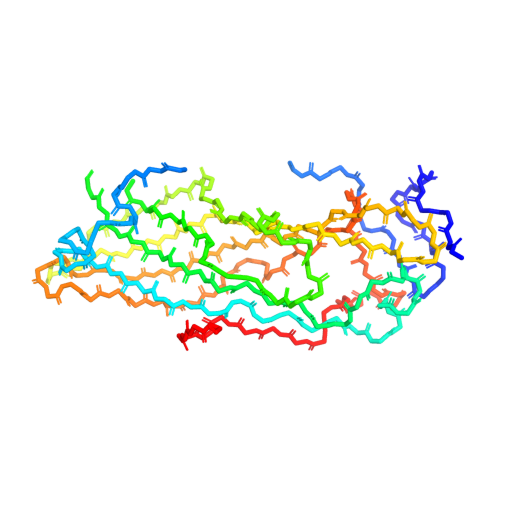E A N 1
ATOM 1391 C CA . ILE A 1 229 ? 0.809 -0.067 24.696 1.00 15.12 209 ILE A CA 1
ATOM 1392 C C . ILE A 1 229 ? -0.529 0.660 24.792 1.00 16.36 209 ILE A C 1
ATOM 1393 O O . ILE A 1 229 ? -1.578 0.050 24.569 1.00 19.31 209 ILE A O 1
ATOM 1398 N N . SER A 1 230 ? -0.483 1.963 25.062 1.00 15.72 210 SER A N 1
ATOM 1399 C CA . SER A 1 230 ? -1.651 2.834 24.949 1.00 16.27 210 SER A CA 1
ATOM 1400 C C . SER A 1 230 ? -1.908 3.159 23.496 1.00 18.59 210 SER A C 1
ATOM 1401 O O . SER A 1 230 ? -3.031 3.053 22.987 1.00 17.76 210 SER A O 1
ATOM 1404 N N . SER A 1 231 ? -0.907 3.629 22.780 1.00 16.00 211 SER A N 1
ATOM 1405 C CA . SER A 1 231 ? -1.052 3.930 21.385 1.00 17.37 211 SER A CA 1
ATOM 1406 C C . SER A 1 231 ? 0.316 3.898 20.726 1.00 15.87 211 SER A C 1
ATOM 1407 O O . SER A 1 231 ? 1.365 4.011 21.409 1.00 16.15 211 SER A O 1
ATOM 1410 N N . TRP A 1 232 ? 0.322 3.783 19.416 1.00 17.05 212 TRP A N 1
ATOM 1411 C CA . TRP A 1 232 ? 1.530 3.915 18.632 1.00 16.08 212 TRP A CA 1
ATOM 1412 C C . TRP A 1 232 ? 1.186 4.506 17.280 1.00 16.66 212 TRP A C 1
ATOM 1413 O O . TRP A 1 232 ? 0.052 4.363 16.818 1.00 19.05 212 TRP A O 1
ATOM 1424 N N . SER A 1 233 ? 2.191 5.083 16.654 1.00 17.32 213 SER A N 1
ATOM 1425 C CA . SER A 1 233 ? 2.085 5.502 15.262 1.00 18.30 213 SER A CA 1
ATOM 1426 C C . SER A 1 233 ? 3.412 5.385 14.546 1.00 19.59 213 SER A C 1
ATOM 1427 O O . SER A 1 233 ? 4.460 5.310 15.157 1.00 17.52 213 SER A O 1
ATOM 1430 N N . PHE A 1 234 ? 3.355 5.284 13.224 1.00 20.41 214 PHE A N 1
ATOM 1431 C CA . PHE A 1 234 ? 4.518 5.166 12.359 1.00 18.94 214 PHE A CA 1
ATOM 1432 C C . PHE A 1 234 ? 4.282 6.074 11.143 1.00 21.43 214 PHE A C 1
ATOM 1433 O O . PHE A 1 234 ? 4.499 5.614 10.014 1.00 23.41 214 PHE A O 1
ATOM 1441 N N . ASP A 1 235 ? 3.974 7.341 11.393 1.00 21.71 215 ASP A N 1
ATOM 1442 C CA . ASP A 1 235 ? 3.662 8.283 10.329 1.00 22.96 215 ASP A CA 1
ATOM 1443 C C . ASP A 1 235 ? 4.929 8.892 9.757 1.00 23.59 215 ASP A C 1
ATOM 1444 O O . ASP A 1 235 ? 6.014 8.889 10.335 1.00 22.55 215 ASP A O 1
ATOM 1449 N N . GLU A 1 236 ? 4.815 9.439 8.550 1.00 23.97 216 GLU A N 1
ATOM 1450 C CA . GLU A 1 236 ? 5.882 10.215 7.958 1.00 24.89 216 GLU A CA 1
ATOM 1451 C C . GLU A 1 236 ? 6.188 11.426 8.823 1.00 25.41 216 GLU A C 1
ATOM 1452 O O . GLU A 1 236 ? 5.279 12.069 9.351 1.00 28.07 216 GLU A O 1
ATOM 1458 N N . GLY A 1 237 ? 7.470 11.697 8.968 1.00 25.12 217 GLY A N 1
ATOM 1459 C CA . GLY A 1 237 ? 7.934 12.875 9.663 1.00 27.47 217 GLY A CA 1
ATOM 1460 C C . GLY A 1 237 ? 9.350 12.715 10.180 1.00 24.32 217 GLY A C 1
ATOM 1461 O O . GLY A 1 237 ? 9.992 11.687 9.996 1.00 25.06 217 GLY A O 1
ATOM 1462 N N . GLN A 1 238 ? 9.817 13.781 10.848 1.00 27.32 218 GLN A N 1
ATOM 1463 C CA . GLN A 1 238 ? 11.097 13.745 11.513 1.00 28.17 218 GLN A CA 1
ATOM 1464 C C . GLN A 1 238 ? 10.976 14.479 12.830 1.00 28.79 218 GLN A C 1
ATOM 1465 O O . GLN A 1 238 ? 10.086 15.310 12.984 1.00 31.09 218 GLN A O 1
ATOM 1471 N N . LEU A 1 239 ? 11.861 14.148 13.756 1.00 30.46 219 LEU A N 1
ATOM 1472 C CA . LEU A 1 239 ? 11.898 14.780 15.070 1.00 34.76 219 LEU A CA 1
ATOM 1473 C C . LEU A 1 239 ? 12.613 16.146 14.966 1.00 46.45 219 LEU A C 1
ATOM 1474 O O . LEU A 1 239 ? 13.645 16.190 14.229 1.00 50.92 219 LEU A O 1
#

B-factor: mean 27.94, std 11.84, range [12.44, 95.26]

Radius of gyration: 17.83 Å; Cα contacts (8 Å, |Δi|>4): 441; chains: 1; bounding box: 34×32×55 Å

Solvent-accessible surface area: 9738 Å² total; per-residue (Å²): 95,42,92,25,118,148,19,91,114,57,58,66,36,42,39,0,41,2,49,15,59,122,50,123,153,48,124,70,14,72,55,139,144,26,38,128,57,32,0,33,8,100,24,34,0,27,0,26,6,64,69,47,3,9,152,48,9,67,8,32,80,51,0,67,0,2,1,4,0,1,6,34,127,56,7,44,22,64,29,63,98,27,21,179,60,6,58,169,184,25,13,57,9,62,49,58,129,51,41,132,129,98,64,42,137,49,60,18,40,3,117,3,79,3,59,0,13,1,47,35,95,19,88,137,58,128,49,80,14,97,5,0,0,35,6,6,1,60,0,7,0,26,51,82,91,82,79,20,69,27,94,24,34,82,85,42,18,43,8,8,10,70,20,18,78,9,54,20,135,110,39,64,57,5,23,64,55,94,36,10,95,137,27,127,77

Nearest PDB structures (foldseek):
  4l8o-assembly1_A  TM=5.630E-01  e=2.463E-01  [Clostridium] hylemonae DSM 15053
  5wd6-assembly1_B-2  TM=3.255E-01  e=1.808E-01  Bos taurus
  7ds6-assembly1_B  TM=3.565E-01  e=1.747E+00  Gallus gallus
  1izn-assembly1_B  TM=3.502E-01  e=8.205E+00  Gallus gallus
  7dsa-assembly1_B  TM=1.590E-01  e=2.261E+00  Gallus gallus

Organism: NCBI:txid327505

Foldseek 3Di:
DDDPPPDDAQDDDQQKHFHDQAFDDDPLVVDVVNVVQWQKFWKKKWFAFDPSVCVRVVADGIKIFTKMWTPPVHIDIATPFIDPQFDGPFKGKDWDDKDWDDPDVQKIKMKTKMKIKTWGARPVVRDIKMKMFIWIWIWMARSVVSHIGTPDTDGDRFIDINRTGIDGPVRHRRTPDIDIGTDGD

Secondary structure (DSSP, 8-state):
----SS--TT-EETTEEEEE------GGGG-HHHHHHS-EEEEEEEEEE-HHHHHHHT--SEEEEEEEEEE---EEEEEEEE-TTSPTT--EEEEEEEEEEEEETTEEEEEEEEEEEEEEEETTTTEEEEEEEEEEEEEEEETTTTEEEEEEEEEEEEEEETTBEEEETTS--SEEEEE--B---

Sequence (185 aa):
APDLTQLVIGQTIGPLIIVDAIDEPASDELSDEKVILNQPSTRRIFNNLVLKDAFAKFVQCCPKNIKWGVMMLWNPALHTKVLETSINNLVKKSGTFIEDHLGWKNVGDGWIDFKANVRLHGDYYNSVTEATSKISVYMGIKGSVHVATKEFIMRGIETGPTVWYNGIRYQMKDGTSIISSWSFDEGQL